Protein AF-A0A971GUL9-F1 (afdb_monomer)

Foldseek 3Di:
DPCPVVLVCQLVVQLVVLLVVLCVVCVCCQVPFDQADCLVVPLLVCCVPVDLPCSQADPDPPAFARLSSVQSVVLVVVPVVCSRNSQLVSLSVLLSLLLSLLSPAPAPQSPDVVSSSVSNVCSSCVCVDPNLRRGSLNSLVSLVSNLVSLVPGDPPDDDPVNVVVSLVSLVNNLRRDPVVVSCVPVVVDDPPDPPPVPVDDDDDDPDPVVVVVVVVVSVVPDDD

pLDDT: mean 79.34, std 22.06, range [30.23, 97.62]

Mean predicted aligned error: 10.57 Å

Nearest PDB structures (foldseek):
  6qvm-assembly1_A  TM=5.467E-01  e=9.562E+00  Carboxydothermus ferrireducens DSM 11255

Structure (mmCIF, N/CA/C/O backbone):
data_AF-A0A971GUL9-F1
#
_entry.id   AF-A0A971GUL9-F1
#
loop_
_atom_site.group_PDB
_atom_site.id
_atom_site.type_symbol
_atom_site.label_atom_id
_atom_site.label_alt_id
_atom_site.label_comp_id
_atom_site.label_asym_id
_atom_site.label_entity_id
_atom_site.label_seq_id
_atom_site.pdbx_PDB_ins_code
_atom_site.Cartn_x
_atom_site.Cartn_y
_atom_site.Cartn_z
_atom_site.occupancy
_atom_site.B_iso_or_equiv
_atom_site.auth_seq_id
_atom_site.auth_comp_id
_atom_site.auth_asym_id
_atom_site.auth_atom_id
_atom_site.pdbx_PDB_model_num
ATOM 1 N N . MET A 1 1 ? -16.146 -19.373 29.626 1.00 48.00 1 MET A N 1
ATOM 2 C CA . MET A 1 1 ? -15.440 -19.688 28.361 1.00 48.00 1 MET A CA 1
ATOM 3 C C . MET A 1 1 ? -14.547 -18.515 27.981 1.00 48.00 1 MET A C 1
ATOM 5 O O . MET A 1 1 ? -15.023 -17.388 27.943 1.00 48.00 1 MET A O 1
ATOM 9 N N . SER A 1 2 ? -13.245 -18.743 27.793 1.00 48.56 2 SER A N 1
ATOM 10 C CA . SER A 1 2 ? -12.275 -17.683 27.485 1.00 48.56 2 SER A CA 1
ATOM 11 C C . SER A 1 2 ? -12.572 -17.090 26.104 1.00 48.56 2 SER A C 1
ATOM 13 O O . SER A 1 2 ? -12.286 -17.709 25.088 1.00 48.56 2 SER A O 1
ATOM 15 N N . VAL A 1 3 ? -13.169 -15.895 26.060 1.00 59.53 3 VAL A N 1
ATOM 16 C CA . VAL A 1 3 ? -13.490 -15.149 24.819 1.00 59.53 3 VAL A CA 1
ATOM 17 C C . VAL A 1 3 ? -12.255 -14.408 24.263 1.00 59.53 3 VAL A C 1
ATOM 19 O O . VAL A 1 3 ? -12.286 -13.798 23.194 1.00 59.53 3 VAL A O 1
ATOM 22 N N . LYS A 1 4 ? -11.133 -14.457 24.997 1.00 62.31 4 LYS A N 1
ATOM 23 C CA . LYS A 1 4 ? -9.867 -13.786 24.671 1.00 62.31 4 LYS A CA 1
ATOM 24 C C . LYS A 1 4 ? -9.227 -14.232 23.340 1.00 62.31 4 LYS A C 1
ATOM 26 O O . LYS A 1 4 ? -8.798 -13.337 22.614 1.00 62.31 4 LYS A O 1
ATOM 31 N N . PRO A 1 5 ? -9.147 -15.530 22.974 1.00 66.12 5 PRO A N 1
ATOM 32 C CA . PRO A 1 5 ? -8.565 -15.935 21.694 1.00 66.12 5 PRO A CA 1
ATOM 33 C C . PRO A 1 5 ? -9.430 -15.494 20.508 1.00 66.12 5 PRO A C 1
ATOM 35 O O . PRO A 1 5 ? -8.898 -14.946 19.548 1.00 66.12 5 PRO A O 1
ATOM 38 N N . LEU A 1 6 ? -10.761 -15.608 20.605 1.00 70.62 6 LEU A N 1
ATOM 39 C CA . LEU A 1 6 ? -11.675 -15.224 19.523 1.00 70.62 6 LEU A CA 1
ATOM 40 C C . LEU A 1 6 ? -11.569 -13.729 19.177 1.00 70.62 6 LEU A C 1
ATOM 42 O O . LEU A 1 6 ? -11.502 -13.360 18.006 1.00 70.62 6 LEU A O 1
ATOM 46 N N . ARG A 1 7 ? -11.447 -12.859 20.190 1.00 76.69 7 ARG A N 1
ATOM 47 C CA . ARG A 1 7 ? -11.231 -11.416 19.977 1.00 76.69 7 ARG A CA 1
ATOM 48 C C . ARG A 1 7 ? -9.884 -11.080 19.329 1.00 76.69 7 ARG A C 1
ATOM 50 O O . ARG A 1 7 ? -9.792 -10.052 18.668 1.00 76.69 7 ARG A O 1
ATOM 57 N N . ARG A 1 8 ? -8.852 -11.915 19.503 1.00 81.31 8 ARG A N 1
ATOM 58 C CA . ARG A 1 8 ? -7.540 -11.724 18.854 1.00 81.31 8 ARG A CA 1
ATOM 59 C C . ARG A 1 8 ? -7.538 -12.156 17.388 1.00 81.31 8 ARG A C 1
ATOM 61 O O . ARG A 1 8 ? -6.758 -11.614 16.614 1.00 81.31 8 ARG A O 1
ATOM 68 N N . LEU A 1 9 ? -8.400 -13.100 17.013 1.00 87.44 9 LEU A N 1
ATOM 69 C CA . LEU A 1 9 ? -8.513 -13.605 15.640 1.00 87.44 9 LEU A CA 1
ATOM 70 C C . LEU A 1 9 ? -9.431 -12.747 14.761 1.00 87.44 9 LEU A C 1
ATOM 72 O O . LEU A 1 9 ? -9.270 -12.733 13.545 1.00 87.44 9 LEU A O 1
ATOM 76 N N . LEU A 1 10 ? -10.358 -11.997 15.360 1.00 88.31 10 LEU A N 1
ATOM 77 C CA . LEU A 1 10 ? -11.332 -11.190 14.623 1.00 88.31 10 LEU A CA 1
ATOM 78 C C . LEU A 1 10 ? -10.708 -10.159 13.652 1.00 88.31 10 LEU A C 1
ATOM 80 O O . LEU A 1 10 ? -11.182 -10.084 12.520 1.00 88.31 10 LEU A O 1
ATOM 84 N N . PRO A 1 11 ? -9.651 -9.397 14.010 1.00 90.69 11 PRO A N 1
ATOM 85 C CA . PRO A 1 11 ? -8.994 -8.490 13.065 1.00 90.69 11 PRO A CA 1
ATOM 86 C C . PRO A 1 11 ? -8.404 -9.213 11.851 1.00 90.69 11 PRO A C 1
ATOM 88 O O . PRO A 1 11 ? -8.545 -8.744 10.727 1.00 90.69 11 PRO A O 1
ATOM 91 N N . TRP A 1 12 ? -7.791 -10.380 12.070 1.00 93.19 12 TRP A N 1
ATOM 92 C CA . TRP A 1 12 ? -7.235 -11.203 10.998 1.00 93.19 12 TRP A CA 1
ATOM 93 C C . TRP A 1 12 ? -8.328 -11.743 10.083 1.00 93.19 12 TRP A C 1
ATOM 95 O O . TRP A 1 12 ? -8.200 -11.649 8.868 1.00 93.19 12 TRP A O 1
ATOM 105 N N . ALA A 1 13 ? -9.426 -12.242 10.656 1.00 92.50 13 ALA A N 1
ATOM 106 C CA . ALA A 1 13 ? -10.581 -12.688 9.885 1.00 92.50 13 ALA A CA 1
ATOM 107 C C . ALA A 1 13 ? -11.167 -11.552 9.031 1.00 92.50 13 ALA A C 1
ATOM 109 O O . ALA A 1 13 ? -11.502 -11.774 7.872 1.00 92.50 13 ALA A O 1
ATOM 110 N N . LEU A 1 14 ? -11.234 -10.329 9.572 1.00 91.94 14 LEU A N 1
ATOM 111 C CA . LEU A 1 14 ? -11.680 -9.154 8.824 1.00 91.94 14 LEU A CA 1
ATOM 112 C C . LEU A 1 14 ? -10.730 -8.830 7.665 1.00 91.94 14 LEU A C 1
ATOM 114 O O . LEU A 1 14 ? -11.192 -8.642 6.548 1.00 91.94 14 LEU A O 1
ATOM 118 N N . ILE A 1 15 ? -9.414 -8.816 7.892 1.00 94.31 15 ILE A N 1
ATOM 119 C CA . ILE A 1 15 ? -8.434 -8.566 6.822 1.00 94.31 15 ILE A CA 1
ATOM 120 C C . ILE A 1 15 ? -8.517 -9.642 5.736 1.00 94.31 15 ILE A C 1
ATOM 122 O O . ILE A 1 15 ? -8.531 -9.300 4.559 1.00 94.31 15 ILE A O 1
ATOM 126 N N . LEU A 1 16 ? -8.618 -10.922 6.111 1.00 94.94 16 LEU A N 1
ATOM 127 C CA . LEU A 1 16 ? -8.746 -12.030 5.159 1.00 94.94 16 LEU A CA 1
ATOM 128 C C . LEU A 1 16 ? -10.044 -11.947 4.352 1.00 94.94 16 LEU A C 1
ATOM 130 O O . LEU A 1 16 ? -10.017 -12.140 3.139 1.00 94.94 16 LEU A O 1
ATOM 134 N N . LEU A 1 17 ? -11.162 -11.613 5.002 1.00 94.38 17 LEU A N 1
ATOM 135 C CA . LEU A 1 17 ? -12.436 -11.388 4.322 1.00 94.38 17 LEU A CA 1
ATOM 136 C C . LEU A 1 17 ? -12.308 -10.266 3.290 1.00 94.38 17 LEU A C 1
ATOM 138 O O . LEU A 1 17 ? -12.735 -10.426 2.153 1.00 94.38 17 LEU A O 1
ATOM 142 N N . ILE A 1 18 ? -11.697 -9.143 3.663 1.00 93.94 18 ILE A N 1
ATOM 143 C CA . ILE A 1 18 ? -11.542 -8.007 2.753 1.00 93.94 18 ILE A CA 1
ATOM 144 C C . ILE A 1 18 ? -10.542 -8.308 1.641 1.00 93.94 18 ILE A C 1
ATOM 146 O O . ILE A 1 18 ? -10.786 -7.932 0.502 1.00 93.94 18 ILE A O 1
ATOM 150 N N . ALA A 1 19 ? -9.461 -9.031 1.929 1.00 94.69 19 ALA A N 1
ATOM 151 C CA . ALA A 1 19 ? -8.532 -9.505 0.911 1.00 94.69 19 ALA A CA 1
ATOM 152 C C . ALA A 1 19 ? -9.243 -10.407 -0.110 1.00 94.69 19 ALA A C 1
ATOM 154 O O . ALA A 1 19 ? -9.061 -10.229 -1.314 1.00 94.69 19 ALA A O 1
ATOM 155 N N . ALA A 1 20 ? -10.113 -11.310 0.356 1.00 95.31 20 ALA A N 1
ATOM 156 C CA . ALA A 1 20 ? -10.952 -12.120 -0.517 1.00 95.31 20 ALA A CA 1
ATOM 157 C C . ALA A 1 20 ? -11.923 -11.247 -1.327 1.00 95.31 20 ALA A C 1
ATOM 159 O O . ALA A 1 20 ? -11.985 -11.388 -2.541 1.00 95.31 20 ALA A O 1
ATOM 160 N N . LEU A 1 21 ? -12.627 -10.291 -0.715 1.00 93.75 21 LEU A N 1
ATOM 161 C CA . LEU A 1 21 ? -13.525 -9.390 -1.452 1.00 93.75 21 LEU A CA 1
ATOM 162 C C . LEU A 1 21 ? -12.784 -8.550 -2.504 1.00 93.75 21 LEU A C 1
ATOM 164 O O . LEU A 1 21 ? -13.291 -8.370 -3.608 1.00 93.75 21 LEU A O 1
ATOM 168 N N . SER A 1 22 ? -11.572 -8.085 -2.202 1.00 92.12 22 SER A N 1
ATOM 169 C CA . SER A 1 22 ? -10.713 -7.381 -3.159 1.00 92.12 22 SER A CA 1
ATOM 170 C C . SER A 1 22 ? -10.293 -8.270 -4.330 1.00 92.12 22 SER A C 1
ATOM 172 O O . SER A 1 22 ? -10.276 -7.801 -5.467 1.00 92.12 22 SER A O 1
ATOM 174 N N . TYR A 1 23 ? -10.002 -9.549 -4.069 1.00 93.62 23 TYR A N 1
ATOM 175 C CA . TYR A 1 23 ? -9.754 -10.540 -5.115 1.00 93.62 23 TYR A CA 1
ATOM 176 C C . TYR A 1 23 ? -10.997 -10.762 -5.984 1.00 93.62 23 TYR A C 1
ATOM 178 O O . TYR A 1 23 ? -10.925 -10.665 -7.204 1.00 93.62 23 TYR A O 1
ATOM 186 N N . TRP A 1 24 ? -12.158 -10.975 -5.362 1.00 93.00 24 TRP A N 1
ATOM 187 C CA . TRP A 1 24 ? -13.430 -11.188 -6.059 1.00 93.00 24 TRP A CA 1
ATOM 188 C C . TRP A 1 24 ? -13.874 -9.976 -6.885 1.00 93.00 24 TRP A C 1
ATOM 190 O O . TRP A 1 24 ? -14.540 -10.139 -7.904 1.00 93.00 24 TRP A O 1
ATOM 200 N N . ARG A 1 25 ? -13.495 -8.761 -6.476 1.00 90.81 25 ARG A N 1
ATOM 201 C CA . ARG A 1 25 ? -13.801 -7.523 -7.202 1.00 90.81 25 ARG A CA 1
ATOM 202 C C . ARG A 1 25 ? -13.076 -7.418 -8.544 1.00 90.81 25 ARG A C 1
ATOM 204 O O . ARG A 1 25 ? -13.632 -6.836 -9.470 1.00 90.81 25 ARG A O 1
ATOM 211 N N . ALA A 1 26 ? -11.850 -7.927 -8.643 1.00 90.56 26 ALA A N 1
ATOM 212 C CA . ALA A 1 26 ? -11.043 -7.842 -9.860 1.00 90.56 26 ALA A CA 1
ATOM 213 C C . ALA A 1 26 ? -10.107 -9.058 -9.997 1.00 90.56 26 ALA A C 1
ATOM 215 O O . ALA A 1 26 ? -8.883 -8.906 -9.938 1.00 90.56 26 ALA A O 1
ATOM 216 N N . PRO A 1 27 ? -10.655 -10.275 -10.175 1.00 92.94 27 PRO A N 1
ATOM 217 C CA . PRO A 1 27 ? -9.858 -11.502 -10.195 1.00 92.94 27 PRO A CA 1
ATOM 218 C C . PRO A 1 27 ? -8.891 -11.535 -11.383 1.00 92.94 27 PRO A C 1
ATOM 220 O O . PRO A 1 27 ? -7.803 -12.097 -11.286 1.00 92.94 27 PRO A O 1
ATOM 223 N N . ASN A 1 28 ? -9.258 -10.880 -12.486 1.00 93.25 28 ASN A N 1
ATOM 224 C CA . ASN A 1 28 ? -8.427 -10.744 -13.675 1.00 93.25 28 ASN A CA 1
ATOM 225 C C . ASN A 1 28 ? -7.081 -10.072 -13.380 1.00 93.25 28 ASN A C 1
ATOM 227 O O . ASN A 1 28 ? -6.095 -10.453 -13.985 1.00 93.25 28 ASN A O 1
ATOM 231 N N . LEU A 1 29 ? -6.995 -9.143 -12.422 1.00 92.50 29 LEU A N 1
ATOM 232 C CA . LEU A 1 29 ? -5.720 -8.494 -12.082 1.00 92.50 29 LEU A CA 1
ATOM 233 C C . LEU A 1 29 ? -4.753 -9.414 -11.330 1.00 92.50 29 LEU A C 1
ATOM 235 O O . LEU A 1 29 ? -3.570 -9.109 -11.253 1.00 92.50 29 LEU A O 1
ATOM 239 N N . PHE A 1 30 ? -5.235 -10.533 -10.788 1.00 92.88 30 PHE A N 1
ATOM 240 C CA . PHE A 1 30 ? -4.391 -11.536 -10.139 1.00 92.88 30 PHE A CA 1
ATOM 241 C C . PHE A 1 30 ? -3.986 -12.664 -11.091 1.00 92.88 30 PHE A C 1
ATOM 243 O O . PHE A 1 30 ? -2.928 -13.252 -10.898 1.00 92.88 30 PHE A O 1
ATOM 250 N N . HIS A 1 31 ? -4.805 -12.973 -12.100 1.00 93.25 31 HIS A N 1
ATOM 251 C CA . HIS A 1 31 ? -4.486 -13.992 -13.110 1.00 93.25 31 HIS A CA 1
ATOM 252 C C . HIS A 1 31 ? -3.693 -13.411 -14.283 1.00 93.25 31 HIS A C 1
ATOM 254 O O . HIS A 1 31 ? -2.669 -13.970 -14.662 1.00 93.25 31 HIS A O 1
ATOM 260 N N . ASP A 1 32 ? -4.116 -12.245 -14.769 1.00 93.69 32 ASP A N 1
ATOM 261 C CA . ASP A 1 32 ? -3.520 -11.492 -15.872 1.00 93.69 32 ASP A CA 1
ATOM 262 C C . ASP A 1 32 ? -3.143 -10.078 -15.381 1.00 93.69 32 ASP A C 1
ATOM 264 O O . ASP A 1 32 ? -3.795 -9.082 -15.726 1.00 93.69 32 ASP A O 1
ATOM 268 N N . PRO A 1 33 ? -2.123 -9.962 -14.507 1.00 93.69 33 PRO A N 1
ATOM 269 C CA . PRO A 1 33 ? -1.724 -8.680 -13.948 1.00 93.69 33 PRO A CA 1
ATOM 270 C C . PRO A 1 33 ? -1.217 -7.743 -15.043 1.00 93.69 33 PRO A C 1
ATOM 272 O O . PRO A 1 33 ? -0.602 -8.162 -16.026 1.00 93.69 33 PRO A O 1
ATOM 275 N N . ARG A 1 34 ? -1.413 -6.442 -14.836 1.00 93.00 34 ARG A N 1
ATOM 276 C CA . ARG A 1 34 ? -1.002 -5.400 -15.784 1.00 93.00 34 ARG A CA 1
ATOM 277 C C . ARG A 1 34 ? -0.017 -4.434 -15.142 1.00 93.00 34 ARG A C 1
ATOM 279 O O . ARG A 1 34 ? -0.123 -4.132 -13.960 1.00 93.00 34 ARG A O 1
ATOM 286 N N . ILE A 1 35 ? 0.874 -3.890 -15.959 1.00 94.12 35 ILE A N 1
ATOM 287 C CA . ILE A 1 35 ? 1.635 -2.687 -15.619 1.00 94.12 35 ILE A CA 1
ATOM 288 C C . ILE A 1 35 ? 0.752 -1.475 -15.936 1.00 94.12 35 ILE A C 1
ATOM 290 O O . ILE A 1 35 ? 0.182 -1.401 -17.028 1.00 94.12 35 ILE A O 1
ATOM 294 N N . TRP A 1 36 ? 0.617 -0.535 -15.000 1.00 93.56 36 TRP A N 1
ATOM 295 C CA . TRP A 1 36 ? -0.275 0.618 -15.166 1.00 93.56 36 TRP A CA 1
ATOM 296 C C . TRP A 1 36 ? 0.475 1.928 -15.435 1.00 93.56 36 TRP A C 1
ATOM 298 O O . TRP A 1 36 ? 1.222 2.400 -14.583 1.00 93.56 36 TRP A O 1
ATOM 308 N N . ALA A 1 37 ? 0.209 2.545 -16.591 1.00 92.62 37 ALA A N 1
ATOM 309 C CA . ALA A 1 37 ? 0.649 3.898 -16.941 1.00 92.62 37 ALA A CA 1
ATOM 310 C C . ALA A 1 37 ? 2.149 4.154 -16.659 1.00 92.62 37 ALA A C 1
ATOM 312 O O . ALA A 1 37 ? 3.019 3.470 -17.215 1.00 92.62 37 ALA A O 1
ATOM 313 N N . GLU A 1 38 ? 2.468 5.124 -15.802 1.00 94.06 38 GLU A N 1
ATOM 314 C CA . GLU A 1 38 ? 3.836 5.516 -15.462 1.00 94.06 38 GLU A CA 1
ATOM 315 C C . GLU A 1 38 ? 4.637 4.378 -14.823 1.00 94.06 38 GLU A C 1
ATOM 317 O O . GLU A 1 38 ? 5.862 4.361 -14.949 1.00 94.06 38 GLU A O 1
ATOM 322 N N . GLU A 1 39 ? 3.981 3.400 -14.189 1.00 94.12 39 GLU A N 1
ATOM 323 C CA . GLU A 1 39 ? 4.641 2.250 -13.556 1.00 94.12 39 GLU A CA 1
ATOM 324 C C . GLU A 1 39 ? 5.574 1.535 -14.543 1.00 94.12 39 GLU A C 1
ATOM 326 O O . GLU A 1 39 ? 6.681 1.143 -14.181 1.00 94.12 39 GLU A O 1
ATOM 331 N N . GLY A 1 40 ? 5.163 1.437 -15.810 1.00 93.62 40 GLY A N 1
ATOM 332 C CA . GLY A 1 40 ? 5.966 0.850 -16.880 1.00 93.62 40 GLY A CA 1
ATOM 333 C C . GLY A 1 40 ? 6.878 1.854 -17.561 1.00 93.62 40 GLY A C 1
ATOM 334 O O . GLY A 1 40 ? 8.092 1.661 -17.629 1.00 93.62 40 GLY A O 1
ATOM 335 N N . ALA A 1 41 ? 6.277 2.925 -18.082 1.00 93.81 41 ALA A N 1
ATOM 336 C CA . ALA A 1 41 ? 6.973 3.873 -18.946 1.00 93.81 41 ALA A CA 1
ATOM 337 C C . ALA A 1 41 ? 8.046 4.685 -18.205 1.00 93.81 41 ALA A C 1
ATOM 339 O O . ALA A 1 41 ? 9.038 5.079 -18.819 1.00 93.81 41 ALA A O 1
ATOM 340 N N . VAL A 1 42 ? 7.873 4.911 -16.900 1.00 95.12 42 VAL A N 1
ATOM 341 C CA . VAL A 1 42 ? 8.742 5.768 -16.085 1.00 95.12 42 VAL A CA 1
ATOM 342 C C . VAL A 1 42 ? 9.501 4.953 -15.046 1.00 95.12 42 VAL A C 1
ATOM 344 O O . VAL A 1 42 ? 10.728 4.965 -15.044 1.00 95.12 42 VAL A O 1
ATOM 347 N N . TYR A 1 43 ? 8.805 4.234 -14.168 1.00 95.88 43 TYR A N 1
ATOM 348 C CA . TYR A 1 43 ? 9.446 3.601 -13.011 1.00 95.88 43 TYR A CA 1
ATOM 349 C C . TYR A 1 43 ? 10.213 2.333 -13.397 1.00 95.88 43 TYR A C 1
ATOM 351 O O . TYR A 1 43 ? 11.409 2.224 -13.126 1.00 95.88 43 TYR A O 1
ATOM 359 N N . LEU A 1 44 ? 9.564 1.398 -14.100 1.00 95.69 44 LEU A N 1
ATOM 360 C CA . LEU A 1 44 ? 10.203 0.153 -14.529 1.00 95.69 44 LEU A CA 1
ATOM 361 C C . LEU A 1 44 ? 11.299 0.399 -15.569 1.00 95.69 44 LEU A C 1
ATOM 363 O O . LEU A 1 44 ? 12.358 -0.223 -15.496 1.00 95.69 44 LEU A O 1
ATOM 367 N N . SER A 1 45 ? 11.082 1.329 -16.501 1.00 95.31 45 SER A N 1
ATOM 368 C CA . SER A 1 45 ? 12.121 1.739 -17.450 1.00 95.31 45 SER A CA 1
ATOM 369 C C . SER A 1 45 ? 13.336 2.322 -16.719 1.00 95.31 45 SER A C 1
ATOM 371 O O . SER A 1 45 ? 14.472 1.928 -16.987 1.00 95.31 45 SER A O 1
ATOM 373 N N . THR A 1 46 ? 13.115 3.186 -15.726 1.00 95.31 46 THR A N 1
ATOM 374 C CA . THR A 1 46 ? 14.199 3.769 -14.931 1.00 95.31 46 THR 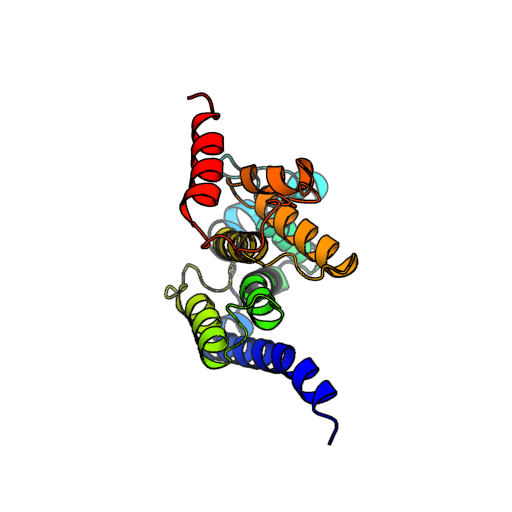A CA 1
ATOM 375 C C . THR A 1 46 ? 14.934 2.706 -14.118 1.00 95.31 46 THR A C 1
ATOM 377 O O . THR A 1 46 ? 16.166 2.697 -14.124 1.00 95.31 46 THR A O 1
ATOM 380 N N . ALA A 1 47 ? 14.211 1.766 -13.502 1.00 95.12 47 ALA A N 1
ATOM 381 C CA . ALA A 1 47 ? 14.787 0.602 -12.827 1.00 95.12 47 ALA A CA 1
ATOM 382 C C . ALA A 1 47 ? 15.688 -0.222 -13.754 1.00 95.12 47 ALA A C 1
ATOM 384 O O . ALA A 1 47 ? 16.789 -0.606 -13.355 1.00 95.12 47 ALA A O 1
ATOM 385 N N . TYR A 1 48 ? 15.253 -0.441 -14.995 1.00 95.56 48 TYR A N 1
ATOM 386 C CA . TYR A 1 48 ? 1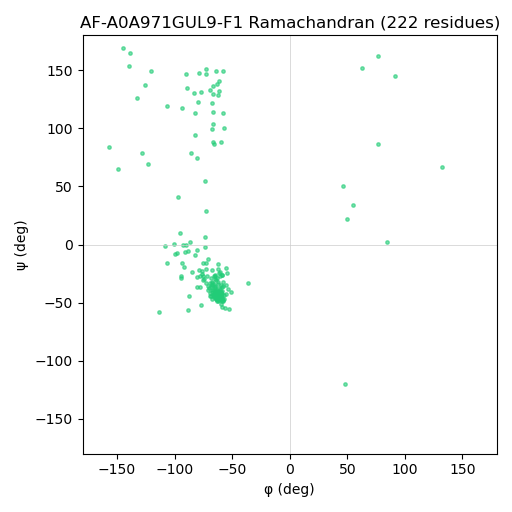5.990 -1.226 -15.979 1.00 95.56 48 TYR A CA 1
ATOM 387 C C . TYR A 1 48 ? 17.274 -0.533 -16.463 1.00 95.56 48 TYR A C 1
ATOM 389 O O . TYR A 1 48 ? 18.321 -1.171 -16.549 1.00 95.56 48 TYR A O 1
ATOM 397 N N . TYR A 1 49 ? 17.219 0.771 -16.757 1.00 96.38 49 TYR A N 1
ATOM 398 C CA . TYR A 1 49 ? 18.335 1.483 -17.400 1.00 96.38 49 TYR A CA 1
ATOM 399 C C . TYR A 1 49 ? 19.295 2.190 -16.438 1.00 96.38 49 TYR A C 1
ATOM 401 O O . TYR A 1 49 ? 20.455 2.405 -16.784 1.00 96.38 49 TYR A O 1
ATOM 409 N N . SER A 1 50 ? 18.840 2.593 -15.250 1.00 93.06 50 SER A N 1
ATOM 410 C CA . S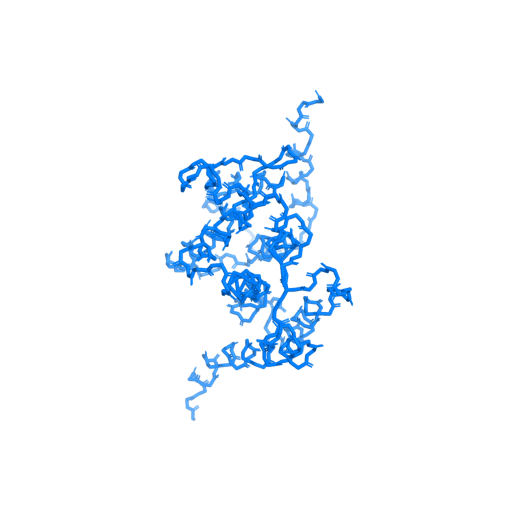ER A 1 50 ? 19.619 3.482 -14.369 1.00 93.06 50 SER A CA 1
ATOM 411 C C . SER A 1 50 ? 20.398 2.761 -13.267 1.00 93.06 50 SER A C 1
ATOM 413 O O . SER A 1 50 ? 21.191 3.393 -12.566 1.00 93.06 50 SER A O 1
ATOM 415 N N . GLY A 1 51 ? 20.191 1.452 -13.108 1.00 89.44 51 GLY A N 1
ATOM 416 C CA . GLY A 1 51 ? 20.761 0.660 -12.021 1.00 89.44 51 GLY A CA 1
ATOM 417 C C . GLY A 1 51 ? 20.040 0.861 -10.683 1.00 89.44 51 GLY A C 1
ATOM 418 O O . GLY A 1 51 ? 19.320 1.838 -10.472 1.00 89.44 51 GLY A O 1
ATOM 419 N N . PHE A 1 52 ? 20.262 -0.078 -9.757 1.00 93.88 52 PHE A N 1
ATOM 420 C CA . PHE A 1 52 ? 19.498 -0.208 -8.509 1.00 93.88 52 PHE A CA 1
ATOM 421 C C . PHE A 1 52 ? 19.433 1.084 -7.680 1.00 93.88 52 PHE A C 1
ATOM 423 O O . PHE A 1 52 ? 18.350 1.574 -7.373 1.00 93.88 52 PHE A O 1
ATOM 430 N N . TRP A 1 53 ? 20.589 1.664 -7.337 1.00 95.25 53 TRP A N 1
ATOM 431 C CA . TRP A 1 53 ? 20.649 2.810 -6.423 1.00 95.25 53 TRP A CA 1
ATOM 432 C C . TRP A 1 53 ? 19.990 4.058 -6.993 1.00 95.25 53 TRP A C 1
ATOM 434 O O . TRP A 1 53 ? 19.259 4.744 -6.284 1.00 95.25 53 TRP A O 1
ATOM 444 N N . ARG A 1 54 ? 20.220 4.340 -8.278 1.00 93.81 54 ARG A N 1
ATOM 445 C CA . ARG A 1 54 ? 19.638 5.510 -8.934 1.00 93.81 54 ARG A CA 1
ATOM 446 C C . ARG A 1 54 ? 18.131 5.358 -9.078 1.00 93.81 54 ARG A C 1
ATOM 448 O O . ARG A 1 54 ? 17.413 6.298 -8.766 1.00 93.81 54 ARG A O 1
ATOM 455 N N . ALA A 1 55 ? 17.663 4.184 -9.488 1.00 94.56 55 ALA A N 1
ATOM 456 C CA . ALA A 1 55 ? 16.237 3.902 -9.599 1.00 94.56 55 ALA A CA 1
ATOM 457 C C . ALA A 1 55 ? 15.509 3.911 -8.249 1.00 94.56 55 ALA A C 1
ATOM 459 O O . ALA A 1 55 ? 14.327 4.230 -8.197 1.00 94.56 55 ALA A O 1
ATOM 460 N N . LEU A 1 56 ? 16.209 3.618 -7.149 1.00 95.56 56 LEU A N 1
ATOM 461 C CA . LEU A 1 56 ? 15.624 3.724 -5.820 1.00 95.56 56 LEU A CA 1
ATOM 462 C C . LEU A 1 56 ? 15.340 5.182 -5.451 1.00 95.56 56 LEU A C 1
ATOM 464 O O . LEU A 1 56 ? 14.248 5.467 -4.980 1.00 95.56 56 LEU A O 1
ATOM 468 N N . VAL A 1 57 ? 16.298 6.092 -5.661 1.00 94.38 57 VAL A N 1
ATOM 469 C CA . VAL A 1 57 ? 16.261 7.459 -5.097 1.00 94.38 57 VAL A CA 1
ATOM 470 C C . VAL A 1 57 ? 15.782 8.543 -6.063 1.00 94.38 57 VAL A C 1
ATOM 472 O O . VAL A 1 57 ? 15.603 9.691 -5.658 1.00 94.38 57 VAL A O 1
ATOM 475 N N . VAL A 1 58 ? 15.596 8.216 -7.339 1.00 92.44 58 VAL A N 1
ATOM 476 C CA . VAL A 1 58 ? 15.198 9.199 -8.349 1.00 92.44 58 VAL A CA 1
ATOM 477 C C . VAL A 1 58 ? 13.773 9.721 -8.079 1.00 92.44 58 VAL A C 1
ATOM 479 O O . VAL A 1 58 ? 12.849 8.931 -7.858 1.00 92.44 58 VAL A O 1
ATOM 482 N N . PRO A 1 59 ? 13.568 11.051 -8.061 1.00 90.69 59 PRO A N 1
ATOM 483 C CA . PRO A 1 59 ? 12.236 11.632 -8.036 1.00 90.69 59 PRO A CA 1
ATOM 484 C C . PRO A 1 59 ? 11.621 11.612 -9.437 1.00 90.69 59 PRO A C 1
ATOM 486 O O . PRO A 1 59 ? 12.308 11.787 -10.446 1.00 90.69 59 PRO A O 1
ATOM 489 N N . HIS A 1 60 ? 10.303 11.467 -9.491 1.00 85.69 60 HIS A N 1
ATOM 490 C CA . HIS A 1 60 ? 9.535 11.479 -10.728 1.00 85.69 60 HIS A CA 1
ATOM 491 C C . HIS A 1 60 ? 8.429 12.530 -10.614 1.00 85.69 60 HIS A C 1
ATOM 493 O O . HIS A 1 60 ? 7.796 12.662 -9.573 1.00 85.69 60 HIS A O 1
ATOM 499 N N . GLN A 1 61 ? 8.218 13.314 -11.674 1.00 82.31 61 GLN A N 1
ATOM 500 C CA . GLN A 1 61 ? 7.170 14.348 -11.727 1.00 82.31 61 GLN A CA 1
ATOM 501 C C . GLN A 1 61 ? 7.214 15.379 -10.576 1.00 82.31 61 GLN A C 1
ATOM 503 O O . GLN A 1 61 ? 6.187 15.868 -10.117 1.00 82.31 61 GLN A O 1
ATOM 508 N N . GLY A 1 62 ? 8.417 15.728 -10.104 1.00 83.81 62 GLY A N 1
ATOM 509 C CA . GLY A 1 62 ? 8.617 16.780 -9.098 1.00 83.81 62 GLY A CA 1
ATOM 510 C C . GLY A 1 62 ? 8.457 16.336 -7.641 1.00 83.81 62 GLY A C 1
ATOM 511 O O . GLY A 1 62 ? 8.620 17.161 -6.745 1.00 83.81 62 GLY A O 1
ATOM 512 N N . TYR A 1 63 ? 8.198 15.053 -7.377 1.00 85.94 63 TYR A N 1
ATOM 513 C CA . TYR A 1 63 ? 8.185 14.500 -6.023 1.00 85.94 63 TYR A CA 1
ATOM 514 C C . TYR A 1 63 ? 8.856 13.124 -5.969 1.00 85.94 63 TYR A C 1
ATOM 516 O O . TYR A 1 63 ? 9.131 12.485 -6.985 1.00 85.94 63 TYR A O 1
ATOM 524 N N . TYR A 1 64 ? 9.179 12.679 -4.758 1.00 90.75 64 TYR A N 1
ATOM 525 C CA . TYR A 1 64 ? 9.734 11.350 -4.542 1.00 90.75 64 TYR A CA 1
ATOM 526 C C . TYR A 1 64 ? 8.608 10.338 -4.315 1.00 90.75 64 TYR A C 1
ATOM 528 O O . TYR A 1 64 ? 7.670 10.609 -3.568 1.00 90.75 64 TYR A O 1
ATOM 536 N N . ALA A 1 65 ? 8.701 9.184 -4.978 1.00 92.62 65 ALA A N 1
ATOM 537 C CA . ALA A 1 65 ? 7.661 8.165 -4.983 1.00 92.62 65 ALA A CA 1
ATOM 538 C C . ALA A 1 65 ? 8.255 6.796 -4.612 1.00 92.62 65 ALA A C 1
ATOM 540 O O . ALA A 1 65 ? 8.522 5.953 -5.468 1.00 92.62 65 ALA A O 1
ATOM 541 N N . LEU A 1 66 ? 8.476 6.576 -3.312 1.00 94.69 66 LEU A N 1
ATOM 542 C CA . LEU A 1 66 ? 9.148 5.376 -2.806 1.00 94.69 66 LEU A CA 1
ATOM 543 C C . LEU A 1 66 ? 8.452 4.067 -3.203 1.00 94.69 66 LEU A C 1
ATOM 545 O O . LEU A 1 66 ? 9.130 3.139 -3.638 1.00 94.69 66 LEU A O 1
ATOM 549 N N . VAL A 1 67 ? 7.126 3.965 -3.040 1.00 96.25 67 VAL A N 1
ATOM 550 C CA . VAL A 1 67 ? 6.392 2.719 -3.342 1.00 96.25 67 VAL A CA 1
ATOM 551 C C . VAL A 1 67 ? 6.609 2.244 -4.785 1.00 96.25 67 VAL A C 1
ATOM 553 O O . VAL A 1 67 ? 7.047 1.103 -4.941 1.00 96.25 67 VAL A O 1
ATOM 556 N N . PRO A 1 68 ? 6.361 3.052 -5.834 1.00 95.81 68 PRO A N 1
ATOM 557 C CA . PRO A 1 68 ? 6.601 2.605 -7.205 1.00 95.81 68 PRO A CA 1
ATOM 558 C C . PRO A 1 68 ? 8.092 2.363 -7.516 1.00 95.81 68 PRO A C 1
ATOM 560 O O . PRO A 1 68 ? 8.399 1.393 -8.213 1.00 95.81 68 PRO A O 1
ATOM 563 N N . ASN A 1 69 ? 9.033 3.134 -6.946 1.00 96.38 69 ASN A N 1
ATOM 564 C CA . ASN A 1 69 ? 10.478 2.869 -7.090 1.00 96.38 69 ASN A CA 1
ATOM 565 C C . ASN A 1 69 ? 10.856 1.483 -6.538 1.00 96.38 69 ASN A C 1
ATOM 567 O O . ASN A 1 69 ? 11.476 0.667 -7.219 1.00 96.38 69 ASN A O 1
ATOM 571 N N . VAL A 1 70 ? 10.443 1.180 -5.305 1.00 97.12 70 VAL A N 1
ATOM 572 C CA . VAL A 1 70 ? 10.731 -0.113 -4.667 1.00 97.12 70 VAL A CA 1
ATOM 573 C C . VAL A 1 70 ? 10.011 -1.250 -5.389 1.00 97.12 70 VAL A C 1
ATOM 575 O O . VAL A 1 70 ? 10.618 -2.288 -5.647 1.00 97.12 70 VAL A O 1
ATOM 578 N N . ALA A 1 71 ? 8.741 -1.070 -5.755 1.00 97.50 71 ALA A N 1
ATOM 579 C CA . ALA A 1 71 ? 7.963 -2.104 -6.431 1.00 97.50 71 ALA A CA 1
ATOM 580 C C . ALA A 1 71 ? 8.574 -2.502 -7.780 1.00 97.50 71 ALA A C 1
ATOM 582 O O . ALA A 1 71 ? 8.659 -3.690 -8.091 1.00 97.50 71 ALA A O 1
ATOM 583 N N . THR A 1 72 ? 9.041 -1.528 -8.562 1.00 96.88 72 THR A N 1
ATOM 584 C CA . THR A 1 72 ? 9.652 -1.790 -9.873 1.00 96.88 72 THR A CA 1
ATOM 585 C C . THR A 1 72 ? 11.062 -2.373 -9.770 1.00 96.88 72 THR A C 1
ATOM 587 O O . THR A 1 72 ? 11.431 -3.216 -10.589 1.00 96.88 72 THR A O 1
ATOM 590 N N . LEU A 1 73 ? 11.821 -2.045 -8.720 1.00 97.31 73 LEU A N 1
ATOM 591 C CA . LEU A 1 73 ? 13.079 -2.732 -8.399 1.00 97.31 73 LEU A CA 1
ATOM 592 C C . LEU A 1 73 ? 12.859 -4.199 -8.005 1.00 97.31 73 LEU A C 1
ATOM 594 O O . LEU A 1 73 ? 13.581 -5.079 -8.476 1.00 97.31 73 LEU A O 1
ATOM 598 N N . LEU A 1 74 ? 11.844 -4.477 -7.178 1.00 97.19 74 LEU A N 1
ATOM 599 C CA . LEU A 1 74 ? 11.457 -5.848 -6.830 1.00 97.19 74 LEU A CA 1
ATOM 600 C C . LEU A 1 74 ? 10.992 -6.624 -8.068 1.00 97.19 74 LEU A C 1
ATOM 602 O O . LEU A 1 74 ? 11.373 -7.780 -8.251 1.00 97.19 74 LEU A O 1
ATOM 606 N N . ALA A 1 75 ? 10.210 -5.980 -8.937 1.00 96.50 75 ALA A N 1
ATOM 607 C CA . ALA A 1 75 ? 9.770 -6.540 -10.209 1.00 96.50 75 ALA A CA 1
ATOM 608 C C . ALA A 1 75 ? 10.954 -6.913 -11.111 1.00 96.50 75 ALA A C 1
ATOM 610 O O . ALA A 1 75 ? 10.982 -8.016 -11.657 1.00 96.50 75 ALA A O 1
ATOM 611 N N . LEU A 1 76 ? 11.959 -6.038 -11.221 1.00 95.62 76 LEU A N 1
ATOM 612 C CA . LEU A 1 76 ? 13.166 -6.316 -11.996 1.00 95.62 76 LEU A CA 1
ATOM 613 C C . LEU A 1 76 ? 13.958 -7.496 -11.413 1.00 95.62 76 LEU A C 1
ATOM 615 O O . LEU A 1 76 ? 14.380 -8.374 -12.164 1.00 95.62 76 LEU A O 1
ATOM 619 N N . GLY A 1 77 ? 14.096 -7.562 -10.085 1.00 95.12 77 GLY A N 1
ATOM 620 C CA . GLY A 1 77 ? 14.746 -8.683 -9.396 1.00 95.12 77 GLY A CA 1
ATOM 621 C C . GLY A 1 77 ? 14.018 -10.023 -9.567 1.00 95.12 77 GLY A C 1
ATOM 622 O O . GLY A 1 77 ? 14.657 -11.072 -9.603 1.00 95.12 77 GLY A O 1
ATOM 623 N N . ALA A 1 78 ? 12.691 -10.003 -9.724 1.00 94.88 78 ALA A N 1
ATOM 624 C CA . ALA A 1 78 ? 11.879 -11.188 -10.014 1.00 94.88 78 ALA A CA 1
ATOM 625 C C . ALA A 1 78 ? 11.847 -11.572 -11.509 1.00 94.88 78 ALA A C 1
ATOM 627 O O . ALA A 1 78 ? 11.341 -12.648 -11.850 1.00 94.88 78 ALA A O 1
ATOM 628 N N . GLY A 1 79 ? 12.381 -10.711 -12.381 1.00 94.38 79 GLY A N 1
ATOM 629 C CA . GLY A 1 79 ? 12.378 -10.841 -13.835 1.00 94.38 79 GLY A CA 1
ATOM 630 C C . GLY A 1 79 ? 11.176 -10.168 -14.508 1.00 94.38 79 GLY A C 1
ATOM 631 O O . GLY A 1 79 ? 10.049 -10.209 -14.013 1.00 94.38 79 GLY A O 1
ATOM 632 N N . ILE A 1 80 ? 11.409 -9.608 -15.702 1.00 92.75 80 ILE A N 1
ATOM 633 C CA . ILE A 1 80 ? 10.411 -8.862 -16.493 1.00 92.75 80 ILE A CA 1
ATOM 634 C C . ILE A 1 80 ? 9.075 -9.606 -16.688 1.00 92.75 80 ILE A C 1
ATOM 636 O O . ILE A 1 80 ? 8.038 -8.965 -16.512 1.00 92.75 80 ILE A O 1
ATOM 640 N N . PRO A 1 81 ? 9.028 -10.930 -16.955 1.00 94.19 81 PRO A N 1
ATOM 641 C CA . PRO A 1 81 ? 7.752 -11.637 -17.116 1.00 94.19 81 PRO A CA 1
ATOM 642 C C . PRO A 1 81 ? 6.849 -11.596 -15.875 1.00 94.19 81 PRO A C 1
ATOM 644 O O . PRO A 1 81 ? 5.639 -11.758 -15.989 1.00 94.19 81 PRO A O 1
ATOM 647 N N . ARG A 1 82 ? 7.423 -11.387 -14.683 1.00 95.25 82 ARG A N 1
ATOM 648 C CA . ARG A 1 82 ? 6.686 -11.305 -13.413 1.00 95.25 82 ARG A CA 1
ATOM 649 C C . ARG A 1 82 ? 6.464 -9.868 -12.951 1.00 95.25 82 ARG A C 1
ATOM 651 O O . ARG A 1 82 ? 5.861 -9.673 -11.898 1.00 95.25 82 ARG A O 1
ATOM 658 N N . ALA A 1 83 ? 6.921 -8.872 -13.710 1.00 95.94 83 ALA A N 1
ATOM 659 C CA . ALA A 1 83 ? 6.929 -7.487 -13.261 1.00 95.94 83 ALA A CA 1
ATOM 660 C C . ALA A 1 83 ? 5.530 -6.990 -12.876 1.00 95.94 83 ALA A C 1
ATOM 662 O O . ALA A 1 83 ? 5.347 -6.491 -11.769 1.00 95.94 83 ALA A O 1
ATOM 663 N N . ALA A 1 84 ? 4.543 -7.233 -13.743 1.00 96.38 84 ALA A N 1
ATOM 664 C CA . ALA A 1 84 ? 3.153 -6.858 -13.502 1.00 96.38 84 ALA A CA 1
ATOM 665 C C . ALA A 1 84 ? 2.575 -7.517 -12.239 1.00 96.38 84 ALA A C 1
ATOM 667 O O . ALA A 1 84 ? 1.870 -6.877 -11.462 1.00 96.38 84 ALA A O 1
ATOM 668 N N . MET A 1 85 ? 2.890 -8.796 -12.006 1.00 96.75 85 MET A N 1
ATOM 669 C CA . MET A 1 85 ? 2.439 -9.514 -10.812 1.00 96.75 85 MET A CA 1
ATOM 670 C C . MET A 1 85 ? 3.021 -8.878 -9.547 1.00 96.75 85 MET A C 1
ATOM 672 O O . MET A 1 85 ? 2.296 -8.626 -8.588 1.00 96.75 85 MET A O 1
ATOM 676 N N . ILE A 1 86 ? 4.326 -8.593 -9.540 1.00 97.50 86 ILE A N 1
ATOM 677 C CA . ILE A 1 86 ? 4.998 -8.020 -8.370 1.00 97.50 86 ILE A CA 1
ATOM 678 C C . ILE A 1 86 ? 4.453 -6.629 -8.047 1.00 97.50 86 ILE A C 1
ATOM 680 O O . ILE A 1 86 ? 4.128 -6.370 -6.888 1.00 97.50 86 ILE A O 1
ATOM 684 N N . THR A 1 87 ? 4.301 -5.750 -9.039 1.00 96.94 87 THR A N 1
ATOM 685 C CA . THR A 1 87 ? 3.768 -4.401 -8.797 1.00 96.94 87 THR A CA 1
ATOM 686 C C . THR A 1 87 ? 2.316 -4.444 -8.315 1.00 96.94 87 THR A C 1
ATOM 688 O O . THR A 1 87 ? 1.978 -3.765 -7.343 1.00 96.94 87 THR A O 1
ATOM 691 N N . THR A 1 88 ? 1.491 -5.327 -8.886 1.00 96.62 88 THR A N 1
ATOM 692 C CA . THR A 1 88 ? 0.107 -5.569 -8.442 1.00 96.62 88 THR A CA 1
ATOM 693 C C . THR A 1 88 ? 0.051 -6.049 -6.987 1.00 96.62 88 THR A C 1
ATOM 695 O O . THR A 1 88 ? -0.728 -5.524 -6.190 1.00 96.62 88 THR A O 1
ATOM 698 N N . LEU A 1 89 ? 0.894 -7.014 -6.600 1.00 96.81 89 LEU A N 1
ATOM 699 C CA . LEU A 1 89 ? 0.941 -7.531 -5.227 1.00 96.81 89 LEU A CA 1
ATOM 700 C C . LEU A 1 89 ? 1.431 -6.479 -4.227 1.00 96.81 89 LEU A C 1
ATOM 702 O O . LEU A 1 89 ? 0.884 -6.380 -3.128 1.00 96.81 89 LEU A O 1
ATOM 706 N N . VAL A 1 90 ? 2.425 -5.666 -4.595 1.00 97.62 90 VAL A N 1
ATOM 707 C CA . VAL A 1 90 ? 2.881 -4.554 -3.747 1.00 97.62 90 VAL A CA 1
ATOM 708 C C . VAL A 1 90 ? 1.758 -3.536 -3.553 1.00 97.62 90 VAL A C 1
ATOM 710 O O . VAL A 1 90 ? 1.472 -3.156 -2.416 1.00 97.62 90 VAL A O 1
ATOM 713 N N . ALA A 1 91 ? 1.072 -3.145 -4.629 1.00 96.44 91 ALA A N 1
ATOM 714 C CA . ALA A 1 91 ? -0.079 -2.250 -4.546 1.00 96.44 91 ALA A CA 1
ATOM 715 C C . ALA A 1 91 ? -1.196 -2.837 -3.669 1.00 96.44 91 ALA A C 1
ATOM 717 O O . ALA A 1 91 ? -1.769 -2.126 -2.842 1.00 96.44 91 ALA A O 1
ATOM 718 N N . PHE A 1 92 ? -1.456 -4.143 -3.785 1.00 96.00 92 PHE A N 1
ATOM 719 C CA . PHE A 1 92 ? -2.428 -4.841 -2.948 1.00 96.00 92 PHE A CA 1
ATOM 720 C C . PHE A 1 92 ? -2.070 -4.769 -1.461 1.00 96.00 92 PHE A C 1
ATOM 722 O O . PHE A 1 92 ? -2.922 -4.441 -0.634 1.00 96.00 92 PHE A O 1
ATOM 729 N N . ILE A 1 93 ? -0.804 -5.018 -1.111 1.00 96.38 93 ILE A N 1
ATOM 730 C CA . ILE A 1 93 ? -0.321 -4.924 0.273 1.00 96.38 93 ILE A CA 1
ATOM 731 C C . ILE A 1 93 ? -0.517 -3.504 0.815 1.00 96.38 93 ILE A C 1
ATOM 733 O O . ILE A 1 93 ? -1.043 -3.344 1.918 1.00 96.38 93 ILE A O 1
ATOM 737 N N . VAL A 1 94 ? -0.145 -2.476 0.045 1.00 96.00 94 VAL A N 1
ATOM 738 C CA . VAL A 1 94 ? -0.309 -1.074 0.465 1.00 96.00 94 VAL A CA 1
ATOM 739 C C . VAL A 1 94 ? -1.787 -0.717 0.644 1.00 96.00 94 VAL A C 1
ATOM 741 O O . VAL A 1 94 ? -2.152 -0.086 1.636 1.00 96.00 94 VAL A O 1
ATOM 744 N N . GLN A 1 95 ? -2.654 -1.181 -0.255 1.00 95.06 95 GLN A N 1
ATOM 745 C CA . GLN A 1 95 ? -4.101 -0.989 -0.166 1.00 95.06 95 GLN A CA 1
ATOM 746 C C . GLN A 1 95 ? -4.712 -1.648 1.085 1.00 95.06 95 GLN A C 1
ATOM 748 O O . GLN A 1 95 ? -5.662 -1.114 1.662 1.00 95.06 95 GLN A O 1
ATOM 753 N N . LEU A 1 96 ? -4.153 -2.767 1.559 1.00 95.62 96 LEU A N 1
ATOM 754 C CA . LEU A 1 96 ? -4.592 -3.427 2.793 1.00 95.62 96 LEU A CA 1
ATOM 755 C C . LEU A 1 96 ? -4.141 -2.710 4.079 1.00 95.62 96 LEU A C 1
ATOM 757 O O . LEU A 1 96 ? -4.718 -2.972 5.136 1.00 95.62 96 LEU A O 1
ATOM 761 N N . LEU A 1 97 ? -3.167 -1.793 4.035 1.00 95.25 97 LEU A N 1
ATOM 762 C CA . LEU A 1 97 ? -2.680 -1.082 5.228 1.00 95.25 97 LEU A CA 1
ATOM 763 C C . LEU A 1 97 ? -3.771 -0.288 5.971 1.00 95.25 97 LEU A C 1
ATOM 765 O O . LEU A 1 97 ? -3.935 -0.524 7.170 1.00 95.25 97 LEU A O 1
ATOM 769 N N . PRO A 1 98 ? -4.549 0.616 5.337 1.00 94.69 98 PRO A N 1
ATOM 770 C CA . PRO A 1 98 ? -5.628 1.323 6.033 1.00 94.69 98 PRO A CA 1
ATOM 771 C C . PRO A 1 98 ? -6.687 0.369 6.607 1.00 94.69 98 PRO A C 1
ATOM 773 O O . PRO A 1 98 ? -7.194 0.598 7.706 1.00 94.69 98 PRO A O 1
ATOM 776 N N . ILE A 1 99 ? -6.970 -0.745 5.925 1.00 95.12 99 ILE A N 1
ATOM 777 C CA . ILE A 1 99 ? -7.888 -1.783 6.418 1.00 95.12 99 ILE A CA 1
ATOM 778 C C . ILE A 1 99 ? -7.318 -2.452 7.673 1.00 95.12 99 ILE A C 1
ATOM 780 O O . ILE A 1 99 ? -8.030 -2.608 8.667 1.00 95.12 99 ILE A O 1
ATOM 784 N N . ALA A 1 100 ? -6.032 -2.806 7.658 1.00 95.12 100 ALA A N 1
ATOM 785 C CA . ALA A 1 100 ? -5.354 -3.388 8.806 1.00 95.12 100 ALA A CA 1
ATOM 786 C C . ALA A 1 100 ? -5.333 -2.421 9.999 1.00 95.12 100 ALA A C 1
ATOM 788 O O . ALA A 1 100 ? -5.599 -2.839 11.126 1.00 95.12 100 ALA A O 1
ATOM 789 N N . LEU A 1 101 ? -5.100 -1.128 9.762 1.00 93.88 101 LEU A N 1
ATOM 790 C CA . LEU A 1 101 ? -5.138 -0.105 10.809 1.00 93.88 101 LEU A CA 1
ATOM 791 C C . LEU A 1 101 ? -6.514 -0.027 11.477 1.00 93.88 101 LEU A C 1
ATOM 793 O O . LEU A 1 101 ? -6.582 -0.070 12.702 1.00 93.88 101 LEU A O 1
ATOM 797 N N . ILE A 1 102 ? -7.606 -0.011 10.707 1.00 94.06 102 ILE A N 1
ATOM 798 C CA . ILE A 1 102 ? -8.972 -0.031 11.264 1.00 94.06 102 ILE A CA 1
ATOM 799 C C . ILE A 1 102 ? -9.242 -1.349 12.008 1.00 94.06 102 ILE A C 1
ATOM 801 O O . ILE A 1 102 ? -9.790 -1.351 13.115 1.00 94.06 102 ILE A O 1
ATOM 805 N N . ALA A 1 103 ? -8.839 -2.485 11.431 1.00 93.06 103 ALA A N 1
ATOM 806 C CA . ALA A 1 103 ? -9.071 -3.807 12.007 1.00 93.06 103 ALA A CA 1
ATOM 807 C C . ALA A 1 103 ? -8.350 -3.998 13.353 1.00 93.06 103 ALA A C 1
ATOM 809 O O . ALA A 1 103 ? -8.932 -4.570 14.282 1.00 93.06 103 ALA A O 1
ATOM 810 N N . PHE A 1 104 ? -7.115 -3.504 13.471 1.00 91.81 104 PHE A N 1
ATOM 811 C CA . PHE A 1 104 ? -6.292 -3.576 14.683 1.00 91.81 104 PHE A CA 1
ATOM 812 C C . PHE A 1 104 ? -6.411 -2.352 15.597 1.00 91.81 104 PHE A C 1
ATOM 814 O O . PHE A 1 104 ? -5.786 -2.337 16.664 1.00 91.81 104 PHE A O 1
ATOM 821 N N . SER A 1 105 ? -7.212 -1.353 15.222 1.00 89.31 105 SER A N 1
ATOM 822 C CA . SER A 1 105 ? -7.382 -0.150 16.027 1.00 89.31 105 SER A CA 1
ATOM 823 C C . SER A 1 105 ? -7.967 -0.472 17.404 1.00 89.31 105 SER A C 1
ATOM 825 O O . SER A 1 105 ? -8.853 -1.330 17.571 1.00 89.31 105 SER A O 1
ATOM 827 N N . ARG A 1 106 ? -7.436 0.238 18.402 1.00 84.62 106 ARG A N 1
ATOM 828 C CA . ARG A 1 106 ? -7.859 0.191 19.805 1.00 84.62 106 ARG A CA 1
ATOM 829 C C . ARG A 1 106 ? -8.597 1.461 20.224 1.00 84.62 106 ARG A C 1
ATOM 831 O O . ARG A 1 106 ? -9.050 1.525 21.365 1.00 84.62 106 ARG A O 1
ATOM 838 N N . SER A 1 107 ? -8.736 2.434 19.323 1.00 84.56 107 SER A N 1
ATOM 839 C CA . SER A 1 107 ? -9.499 3.652 19.579 1.00 84.56 107 SER A CA 1
ATOM 840 C C . SER A 1 107 ? -10.949 3.337 19.957 1.00 84.56 107 SER A C 1
ATOM 842 O O . SER A 1 107 ? -11.546 2.346 19.508 1.00 84.56 107 SER A O 1
ATOM 844 N N . GLN A 1 108 ? -11.531 4.207 20.785 1.00 84.56 108 GLN A N 1
ATOM 845 C CA . GLN A 1 108 ? -12.915 4.081 21.245 1.00 84.56 108 GLN A CA 1
ATOM 846 C C . GLN A 1 108 ? -13.922 4.066 20.084 1.00 84.56 108 GLN A C 1
ATOM 848 O O . GLN A 1 108 ? -14.978 3.437 20.172 1.00 84.56 108 GLN A O 1
ATOM 853 N N . TRP A 1 109 ? -13.554 4.682 18.964 1.00 83.38 109 TRP A N 1
ATOM 854 C CA . TRP A 1 109 ? -14.376 4.827 17.769 1.00 83.38 109 TRP A CA 1
ATOM 855 C C . TRP A 1 109 ? -14.681 3.490 17.093 1.00 83.38 109 TRP A C 1
ATOM 857 O O . TRP A 1 109 ? -15.792 3.247 16.623 1.00 83.38 109 TRP A O 1
ATOM 867 N N . TRP A 1 110 ? -13.704 2.583 17.098 1.00 87.25 110 TRP A N 1
ATOM 868 C CA . TRP A 1 110 ? -13.787 1.298 16.407 1.00 87.25 110 TRP A CA 1
ATOM 869 C C . TRP A 1 110 ? -14.256 0.161 17.314 1.00 87.25 110 TRP A C 1
ATOM 871 O O . TRP A 1 110 ? -14.165 -1.005 16.918 1.00 87.25 110 TRP A O 1
ATOM 881 N N . GLN A 1 111 ? -14.730 0.456 18.531 1.00 84.88 111 GLN A N 1
ATOM 882 C CA . GLN A 1 111 ? -15.214 -0.569 19.465 1.00 84.88 111 GLN A CA 1
ATOM 883 C C . GLN A 1 111 ? -16.492 -1.252 18.971 1.00 84.88 111 GLN A C 1
ATOM 885 O O . GLN A 1 111 ? -16.697 -2.440 19.224 1.00 84.88 111 GLN A O 1
ATOM 890 N N . ARG A 1 112 ? -17.349 -0.517 18.251 1.00 87.88 112 ARG A N 1
ATOM 891 C CA . ARG A 1 112 ? -18.575 -1.069 17.668 1.00 87.88 112 ARG A CA 1
ATOM 892 C C . ARG A 1 112 ? -18.232 -1.829 16.376 1.00 87.88 112 ARG A C 1
ATOM 894 O O . ARG A 1 112 ? -17.711 -1.210 15.446 1.00 87.88 112 ARG A O 1
ATOM 901 N N . PRO A 1 113 ? -18.563 -3.131 16.260 1.00 87.56 113 PRO A N 1
ATOM 902 C CA . PRO A 1 113 ? -18.195 -3.936 15.092 1.00 87.56 113 PRO A CA 1
ATOM 903 C C . PRO A 1 113 ? -18.824 -3.412 13.795 1.00 87.56 113 PRO A C 1
ATOM 905 O O . PRO A 1 113 ? -18.172 -3.435 12.758 1.00 87.56 113 PRO A O 1
ATOM 908 N N . ALA A 1 114 ? -20.043 -2.865 13.861 1.00 89.12 114 ALA A N 1
ATOM 909 C CA . ALA A 1 114 ? -20.700 -2.247 12.711 1.00 89.12 114 ALA A CA 1
ATOM 910 C C . ALA A 1 114 ? -19.931 -1.021 12.189 1.00 89.12 114 ALA A C 1
ATOM 912 O O . ALA A 1 114 ? -19.704 -0.913 10.991 1.00 89.12 114 ALA A O 1
ATOM 913 N N . VAL A 1 115 ? -19.460 -0.136 13.077 1.00 91.31 115 VAL A N 1
ATOM 914 C CA . VAL A 1 115 ? -18.669 1.051 12.691 1.00 91.31 115 VAL A CA 1
ATOM 915 C C . VAL A 1 115 ? -17.340 0.631 12.067 1.00 91.31 115 VAL A C 1
ATOM 917 O O . VAL A 1 115 ? -16.936 1.178 11.045 1.00 91.31 115 VAL A O 1
ATOM 920 N N . ARG A 1 116 ? -16.690 -0.389 12.635 1.00 91.88 116 ARG A N 1
ATOM 921 C CA . ARG A 1 116 ? -15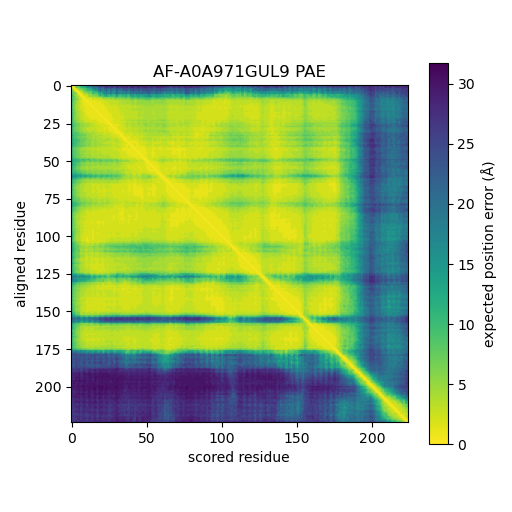.457 -0.968 12.087 1.00 91.88 116 ARG A CA 1
ATOM 922 C C . ARG A 1 116 ? -15.663 -1.550 10.691 1.00 91.88 116 ARG A C 1
ATOM 924 O O . ARG A 1 116 ? -14.866 -1.273 9.801 1.00 91.88 116 ARG A O 1
ATOM 931 N N . LEU A 1 117 ? -16.737 -2.315 10.497 1.00 90.88 117 LEU A N 1
ATOM 932 C CA . LEU A 1 117 ? -17.097 -2.859 9.191 1.00 90.88 117 LEU A CA 1
ATOM 933 C C . LEU A 1 117 ? -17.368 -1.736 8.183 1.00 90.88 117 LEU A C 1
ATOM 935 O O . LEU A 1 117 ? -16.816 -1.769 7.091 1.00 90.88 117 LEU A O 1
ATOM 939 N N . ILE A 1 118 ? -18.146 -0.719 8.562 1.00 92.44 118 ILE A N 1
ATOM 940 C CA . ILE A 1 118 ? -18.436 0.439 7.705 1.00 92.44 118 ILE A CA 1
ATOM 941 C C . ILE A 1 118 ? -17.146 1.165 7.312 1.00 92.44 118 ILE A C 1
ATOM 943 O O . ILE A 1 118 ? -16.945 1.423 6.132 1.00 92.44 118 ILE A O 1
ATOM 947 N N . GLY A 1 119 ? -16.245 1.449 8.258 1.00 92.56 119 GLY A N 1
ATOM 948 C CA . GLY A 1 119 ? -14.976 2.121 7.957 1.00 92.56 119 GLY A CA 1
ATOM 949 C C . GLY A 1 119 ? -14.116 1.340 6.965 1.00 92.56 119 GLY A C 1
ATOM 950 O O . GLY A 1 119 ? -13.585 1.906 6.014 1.00 92.56 119 GLY A O 1
ATOM 951 N N . VAL A 1 120 ? -14.035 0.022 7.142 1.00 93.31 120 VAL A N 1
ATOM 952 C CA . VAL A 1 120 ? -13.330 -0.864 6.211 1.00 93.31 120 VAL A CA 1
ATOM 953 C C . VAL A 1 120 ? -13.995 -0.891 4.831 1.00 93.31 120 VAL A C 1
ATOM 955 O O . VAL A 1 120 ? -13.297 -0.822 3.821 1.00 93.31 120 VAL A O 1
ATOM 958 N N . LEU A 1 121 ? -15.328 -0.955 4.769 1.00 91.44 121 LEU A N 1
ATOM 959 C CA . LEU A 1 121 ? -16.068 -0.916 3.506 1.00 91.44 121 LEU A CA 1
ATOM 960 C C . LEU A 1 121 ? -15.908 0.427 2.790 1.00 91.44 121 LEU A C 1
ATOM 962 O O . LEU A 1 121 ? -15.779 0.434 1.573 1.00 91.44 121 LEU A O 1
ATOM 966 N N . ILE A 1 122 ? -15.849 1.546 3.518 1.00 92.25 122 ILE A N 1
ATOM 967 C CA . ILE A 1 122 ? -15.562 2.862 2.933 1.00 92.25 122 ILE A CA 1
ATOM 968 C C . ILE A 1 122 ? -14.199 2.836 2.242 1.00 92.25 122 ILE A C 1
ATOM 970 O O . ILE A 1 122 ? -14.110 3.222 1.083 1.00 92.25 122 ILE A O 1
ATOM 974 N N . VAL A 1 123 ? -13.153 2.331 2.903 1.00 92.12 123 VAL A N 1
ATOM 975 C CA . VAL A 1 123 ? -11.815 2.226 2.292 1.00 92.12 123 VAL A CA 1
ATOM 976 C C . VAL A 1 123 ? -11.831 1.306 1.067 1.00 92.12 123 VAL A C 1
ATOM 978 O O . VAL A 1 123 ? -11.236 1.638 0.044 1.00 92.12 123 VAL A O 1
ATOM 981 N N . LEU A 1 124 ? -12.532 0.172 1.150 1.00 90.56 124 LEU A N 1
ATOM 982 C CA . LEU A 1 124 ? -12.636 -0.790 0.053 1.00 90.56 124 LEU A CA 1
ATOM 983 C C . LEU A 1 124 ? -13.380 -0.219 -1.165 1.00 90.56 124 LEU A C 1
ATOM 985 O O . LEU A 1 124 ? -12.992 -0.482 -2.300 1.00 90.56 124 LEU A O 1
ATOM 989 N N . LEU A 1 125 ? -14.455 0.535 -0.937 1.00 88.75 125 LEU A N 1
ATOM 990 C CA . LEU A 1 125 ? -15.357 1.019 -1.984 1.00 88.75 125 LEU A CA 1
ATOM 991 C C . LEU A 1 125 ? -14.996 2.421 -2.496 1.00 88.75 125 LEU A C 1
ATOM 993 O O . LEU A 1 125 ? -15.456 2.798 -3.572 1.00 88.75 125 LEU A O 1
ATOM 997 N N . ALA A 1 126 ? -14.164 3.180 -1.773 1.00 84.81 126 ALA A N 1
ATOM 998 C CA . ALA A 1 126 ? -13.739 4.524 -2.170 1.00 84.81 126 ALA A CA 1
ATOM 999 C C . ALA A 1 126 ? -13.022 4.537 -3.531 1.00 84.81 126 ALA A C 1
ATOM 1001 O O . ALA A 1 126 ? -13.219 5.451 -4.330 1.00 84.81 126 ALA A O 1
ATOM 1002 N N . ALA A 1 127 ? -12.232 3.504 -3.829 1.00 78.50 127 ALA A N 1
ATOM 1003 C CA . ALA A 1 127 ? -11.608 3.325 -5.136 1.00 78.50 127 ALA A CA 1
ATOM 1004 C C . ALA A 1 127 ? -12.569 2.608 -6.101 1.00 78.50 127 ALA A C 1
ATOM 1006 O O . ALA A 1 127 ? -12.481 1.399 -6.348 1.00 78.50 127 ALA A O 1
ATOM 1007 N N . SER A 1 128 ? -13.523 3.367 -6.646 1.00 71.81 128 SER A N 1
ATOM 1008 C CA . SER A 1 128 ? -14.523 2.817 -7.566 1.00 71.81 128 SER A CA 1
ATOM 1009 C C . SER A 1 128 ? -14.000 2.607 -8.993 1.00 71.81 128 SER A C 1
ATOM 1011 O O . SER A 1 128 ? -14.589 1.809 -9.722 1.00 71.81 128 SER A O 1
ATOM 1013 N N . SER A 1 129 ? -12.934 3.301 -9.411 1.00 80.50 129 SER A N 1
ATOM 1014 C CA . SER A 1 129 ? -12.432 3.231 -10.787 1.00 80.50 129 SER A CA 1
ATOM 1015 C C . SER A 1 129 ? -11.387 2.132 -10.972 1.00 80.50 129 SER A C 1
ATOM 1017 O O . SER A 1 129 ? -10.571 1.850 -10.091 1.00 80.50 129 SER A O 1
ATOM 1019 N N . GLY A 1 130 ? -11.381 1.539 -12.169 1.00 76.94 130 GLY A N 1
ATOM 1020 C CA . GLY A 1 130 ? -10.339 0.599 -12.575 1.00 76.94 130 GLY A CA 1
ATOM 1021 C C . GLY A 1 130 ? -8.948 1.236 -12.628 1.00 76.94 130 GLY A C 1
ATOM 1022 O O . GLY A 1 130 ? -7.969 0.511 -12.532 1.00 76.94 130 GLY A O 1
ATOM 1023 N N . GLU A 1 131 ? -8.852 2.563 -12.731 1.00 81.94 131 GLU A N 1
ATOM 1024 C CA . GLU A 1 131 ? -7.583 3.296 -12.807 1.00 81.94 131 GLU A CA 1
ATOM 1025 C C . GLU A 1 131 ? -6.860 3.396 -11.462 1.00 81.94 131 GLU A C 1
ATOM 1027 O O . GLU A 1 131 ? -5.636 3.427 -11.427 1.00 81.94 131 GLU A O 1
ATOM 1032 N N . VAL A 1 132 ? -7.598 3.418 -10.349 1.00 85.88 132 VAL A N 1
ATOM 1033 C CA . VAL A 1 132 ? -7.037 3.546 -8.988 1.00 85.88 132 VAL A CA 1
ATOM 1034 C C . VAL A 1 132 ? -6.773 2.175 -8.354 1.00 85.88 132 VAL A C 1
ATOM 1036 O O . VAL A 1 132 ? -6.008 2.044 -7.396 1.00 85.88 132 VAL A O 1
ATOM 1039 N N . TRP A 1 133 ? -7.406 1.130 -8.883 1.00 91.06 133 TRP A N 1
ATOM 1040 C CA . TRP A 1 133 ? -7.359 -0.208 -8.311 1.00 91.06 133 TRP A CA 1
ATOM 1041 C C . TRP A 1 133 ? -6.035 -0.926 -8.614 1.00 91.06 133 TRP A C 1
ATOM 1043 O O . TRP A 1 133 ? -5.610 -0.986 -9.772 1.00 91.06 133 TRP A O 1
ATOM 1053 N N . LEU A 1 134 ? -5.417 -1.495 -7.569 1.00 93.31 134 LEU A N 1
ATOM 1054 C CA . LEU A 1 134 ? -4.253 -2.395 -7.627 1.00 93.31 134 LEU A CA 1
ATOM 1055 C C . LEU A 1 134 ? -3.103 -1.931 -8.536 1.00 93.31 134 LEU A C 1
ATOM 1057 O O . LEU A 1 134 ? -2.605 -2.688 -9.363 1.00 93.31 134 LEU A O 1
ATOM 1061 N N . ASN A 1 135 ? -2.657 -0.689 -8.368 1.00 94.25 135 ASN A N 1
ATOM 1062 C CA . ASN A 1 135 ? -1.428 -0.208 -8.996 1.00 94.25 135 ASN A CA 1
ATOM 1063 C C . ASN A 1 135 ? -0.608 0.673 -8.048 1.00 94.25 135 ASN A C 1
ATOM 1065 O O . ASN A 1 135 ? -1.137 1.285 -7.111 1.00 94.25 135 ASN A O 1
ATOM 1069 N N . THR A 1 136 ? 0.705 0.719 -8.270 1.00 95.38 136 THR A N 1
ATOM 1070 C CA . THR A 1 136 ? 1.630 1.367 -7.328 1.00 95.38 136 THR A CA 1
ATOM 1071 C C . THR A 1 136 ? 1.597 2.890 -7.416 1.00 95.38 136 THR A C 1
ATOM 1073 O O . THR A 1 136 ? 1.826 3.562 -6.412 1.00 95.38 136 THR A O 1
ATOM 1076 N N . ILE A 1 137 ? 1.206 3.443 -8.566 1.00 93.88 137 ILE A N 1
ATOM 1077 C CA . ILE A 1 137 ? 1.068 4.891 -8.786 1.00 93.88 137 ILE A CA 1
ATOM 1078 C C . ILE A 1 137 ? 0.017 5.501 -7.851 1.00 93.88 137 ILE A C 1
ATOM 1080 O O . ILE A 1 137 ? 0.231 6.553 -7.249 1.00 93.88 137 ILE A O 1
ATOM 1084 N N . ASN A 1 138 ? -1.095 4.798 -7.643 1.00 93.38 138 ASN A N 1
ATOM 1085 C CA . ASN A 1 138 ? -2.183 5.254 -6.780 1.00 93.38 138 ASN A CA 1
ATOM 1086 C C . ASN A 1 138 ? -2.005 4.876 -5.297 1.00 93.38 138 ASN A C 1
ATOM 1088 O O . ASN A 1 138 ? -2.848 5.213 -4.461 1.00 93.38 138 ASN A O 1
ATOM 1092 N N . SER A 1 139 ? -0.893 4.230 -4.930 1.00 93.81 139 SER A N 1
ATOM 1093 C CA . SER A 1 139 ? -0.621 3.815 -3.544 1.00 93.81 139 SER A CA 1
ATOM 1094 C C . SER A 1 139 ? -0.568 4.985 -2.554 1.00 93.81 139 SER A C 1
ATOM 1096 O O . SER A 1 139 ? -0.906 4.819 -1.380 1.00 93.81 139 SER A O 1
ATOM 1098 N N . GLN A 1 140 ? -0.222 6.184 -3.030 1.00 91.94 140 GLN A N 1
ATOM 1099 C CA . GLN A 1 140 ? -0.219 7.411 -2.230 1.00 91.94 140 GLN A CA 1
ATOM 1100 C C . GLN A 1 140 ? -1.571 7.714 -1.563 1.00 91.94 140 GLN A C 1
ATOM 1102 O O . GLN A 1 140 ? -1.595 8.162 -0.418 1.00 91.94 140 GLN A O 1
ATOM 1107 N N . PHE A 1 141 ? -2.698 7.402 -2.215 1.00 91.94 141 PHE A N 1
ATOM 1108 C CA . PHE A 1 141 ? -4.026 7.664 -1.653 1.00 91.94 141 PHE A CA 1
ATOM 1109 C C . PHE A 1 141 ? -4.322 6.767 -0.448 1.00 91.94 141 PHE A C 1
ATOM 1111 O O . PHE A 1 141 ? -4.805 7.239 0.582 1.00 91.94 141 PHE A O 1
ATOM 1118 N N . TYR A 1 142 ? -3.962 5.484 -0.526 1.00 93.81 142 TYR A N 1
ATOM 1119 C CA . TYR A 1 142 ? -4.117 4.557 0.598 1.00 93.81 142 TYR A CA 1
ATOM 1120 C C . TYR A 1 142 ? -3.173 4.903 1.753 1.00 93.81 142 TYR A C 1
ATOM 1122 O O . TYR A 1 142 ? -3.570 4.820 2.917 1.00 93.81 142 TYR A O 1
ATOM 1130 N N . LEU A 1 143 ? -1.953 5.359 1.449 1.00 93.06 143 LEU A N 1
ATOM 1131 C CA . LEU A 1 143 ? -1.007 5.845 2.456 1.00 93.06 143 LEU A CA 1
ATOM 1132 C C . LEU A 1 143 ? -1.471 7.148 3.125 1.00 93.06 143 LEU A C 1
ATOM 1134 O O . LEU A 1 143 ? -1.242 7.325 4.324 1.00 93.06 143 LEU A O 1
ATOM 1138 N N . ALA A 1 144 ? -2.174 8.028 2.407 1.00 91.81 144 ALA A N 1
ATOM 1139 C CA . ALA A 1 144 ? -2.788 9.222 2.987 1.00 91.81 144 ALA A CA 1
ATOM 1140 C C . ALA A 1 144 ? -3.878 8.852 4.007 1.00 91.81 144 ALA A C 1
ATOM 1142 O O . ALA A 1 144 ? -3.880 9.360 5.131 1.00 91.81 144 ALA A O 1
ATOM 1143 N N . VAL A 1 145 ? -4.752 7.899 3.660 1.00 92.12 145 VAL A N 1
ATOM 1144 C CA . VAL A 1 145 ? -5.767 7.368 4.586 1.00 92.12 145 VAL A CA 1
ATOM 1145 C C . VAL A 1 145 ? -5.108 6.681 5.783 1.00 92.12 145 VAL A C 1
ATOM 1147 O O . VAL A 1 145 ? -5.488 6.938 6.924 1.00 92.12 145 VAL A O 1
ATOM 1150 N N . ALA A 1 146 ? -4.089 5.849 5.554 1.00 92.81 146 ALA A N 1
ATOM 1151 C CA . ALA A 1 146 ? -3.343 5.192 6.625 1.00 92.81 146 ALA A CA 1
ATOM 1152 C C . ALA A 1 146 ? -2.710 6.211 7.587 1.00 92.81 146 ALA A C 1
ATOM 1154 O O . ALA A 1 146 ? -2.807 6.063 8.804 1.00 92.81 146 ALA A O 1
ATOM 1155 N N . THR A 1 147 ? -2.134 7.284 7.046 1.00 91.06 147 THR A N 1
ATOM 1156 C CA . THR A 1 147 ? -1.577 8.387 7.834 1.00 91.06 147 THR A CA 1
ATOM 1157 C C . THR A 1 147 ? -2.646 9.061 8.685 1.00 91.06 147 THR A C 1
ATOM 1159 O O . THR A 1 147 ? -2.450 9.231 9.888 1.00 91.06 147 THR A O 1
ATOM 1162 N N . PHE A 1 148 ? -3.798 9.397 8.100 1.00 89.62 148 PHE A N 1
ATOM 1163 C CA . PHE A 1 148 ? -4.916 9.974 8.846 1.00 89.62 148 PHE A CA 1
ATOM 1164 C C . PHE A 1 148 ? -5.359 9.065 10.002 1.00 89.62 148 PHE A C 1
ATOM 1166 O O . PHE A 1 148 ? -5.477 9.529 11.136 1.00 89.62 148 PHE A O 1
ATOM 1173 N N . LEU A 1 149 ? -5.530 7.766 9.741 1.00 90.69 149 LEU A N 1
ATOM 1174 C CA . LEU A 1 149 ? -5.937 6.785 10.750 1.00 90.69 149 LEU A CA 1
ATOM 1175 C C . LEU A 1 149 ? -4.923 6.666 11.894 1.00 90.69 149 LEU A C 1
ATOM 1177 O O . LEU A 1 149 ? -5.322 6.621 13.054 1.00 90.69 149 LEU A O 1
ATOM 1181 N N . ILE A 1 150 ? -3.621 6.658 11.586 1.00 88.69 150 ILE A N 1
ATOM 1182 C CA . ILE A 1 150 ? -2.561 6.636 12.606 1.00 88.69 150 ILE A CA 1
ATOM 1183 C C . ILE A 1 150 ? -2.611 7.905 13.464 1.00 88.69 150 ILE A C 1
ATOM 1185 O O . ILE A 1 150 ? -2.473 7.833 14.684 1.00 88.69 150 ILE A O 1
ATOM 1189 N N . LEU A 1 151 ? -2.815 9.071 12.848 1.00 85.81 151 LEU A N 1
ATOM 1190 C CA . LEU A 1 151 ? -2.847 10.352 13.558 1.00 85.81 151 LEU A CA 1
ATOM 1191 C C . LEU A 1 151 ? -4.100 10.543 14.420 1.00 85.81 151 LEU A C 1
ATOM 1193 O O . LEU A 1 151 ? -4.027 11.296 15.398 1.00 85.81 151 LEU A O 1
ATOM 1197 N N . ALA A 1 152 ? -5.200 9.887 14.045 1.00 85.81 152 ALA A N 1
ATOM 1198 C CA . ALA A 1 152 ? -6.477 9.874 14.752 1.00 85.81 152 ALA A CA 1
ATOM 1199 C C . ALA A 1 152 ? -6.579 8.768 15.823 1.00 85.81 152 ALA A C 1
ATOM 1201 O O . ALA A 1 152 ? -7.574 8.710 16.539 1.00 85.81 152 ALA A O 1
ATOM 1202 N N . GLU A 1 153 ? -5.588 7.879 15.940 1.00 85.12 153 GLU A N 1
ATOM 1203 C CA . GLU A 1 153 ? -5.596 6.807 16.939 1.00 85.12 153 GLU A CA 1
ATOM 1204 C C . GLU A 1 153 ? -5.420 7.367 18.364 1.00 85.12 153 GLU A C 1
ATOM 1206 O O . GLU A 1 153 ? -4.501 8.141 18.644 1.00 85.12 153 GLU A O 1
ATOM 1211 N N . ASP A 1 154 ? -6.265 6.913 19.293 1.00 79.56 154 ASP A N 1
ATOM 1212 C CA . ASP A 1 154 ? -6.150 7.259 20.711 1.00 79.56 154 ASP A CA 1
ATOM 1213 C C . ASP A 1 154 ? -4.876 6.629 21.312 1.00 79.56 154 ASP A C 1
ATOM 1215 O O . ASP A 1 154 ? -4.700 5.407 21.308 1.00 79.56 154 ASP A O 1
ATOM 1219 N N . GLY A 1 155 ? -3.977 7.454 21.859 1.00 63.06 155 GLY A N 1
ATOM 1220 C CA . GLY A 1 155 ? -2.632 7.061 22.314 1.00 63.06 155 GLY A CA 1
ATOM 1221 C C . GLY A 1 155 ? -2.560 6.221 23.598 1.00 63.06 155 GLY A C 1
ATOM 1222 O O . GLY A 1 155 ? -1.577 6.330 24.327 1.00 63.06 155 GLY A O 1
ATOM 1223 N N . VAL A 1 156 ? -3.587 5.427 23.905 1.00 53.75 156 VAL A N 1
ATOM 1224 C CA . VAL A 1 156 ? -3.810 4.877 25.251 1.00 53.75 156 VAL A CA 1
ATOM 1225 C C . VAL A 1 156 ? -2.866 3.720 25.603 1.00 53.75 156 VAL A C 1
ATOM 1227 O O . VAL A 1 156 ? -2.526 3.596 26.765 1.00 53.75 156 VAL A O 1
ATOM 1230 N N . ASP A 1 157 ? -2.348 2.944 24.640 1.00 59.00 157 ASP A N 1
ATOM 1231 C CA . ASP A 1 157 ? -1.423 1.827 24.923 1.00 59.00 157 ASP A CA 1
ATOM 1232 C C . ASP A 1 157 ? -0.557 1.463 23.700 1.00 59.00 157 ASP A C 1
ATOM 1234 O O . ASP A 1 157 ? -0.886 0.549 22.926 1.00 59.00 157 ASP A O 1
ATOM 1238 N N . GLU A 1 158 ? 0.557 2.169 23.490 1.00 67.31 158 GLU A N 1
ATOM 1239 C CA . GLU A 1 158 ? 1.501 1.821 22.421 1.00 67.31 158 GLU A CA 1
ATOM 1240 C C . GLU A 1 158 ? 2.625 0.916 22.903 1.00 67.31 158 GLU A C 1
ATOM 1242 O O . GLU A 1 158 ? 3.466 1.294 23.713 1.00 67.31 158 GLU A O 1
ATOM 1247 N N . THR A 1 159 ? 2.673 -0.289 22.340 1.00 83.69 159 THR A N 1
ATOM 1248 C CA . THR A 1 159 ? 3.865 -1.131 22.410 1.00 83.69 159 THR A CA 1
ATOM 1249 C C . THR A 1 159 ? 4.949 -0.562 21.485 1.00 83.69 159 THR A C 1
ATOM 1251 O O . THR A 1 159 ? 4.617 0.016 20.444 1.00 83.69 159 THR A O 1
ATOM 1254 N N . PRO A 1 160 ? 6.246 -0.764 21.787 1.00 84.62 160 PRO A N 1
ATOM 1255 C CA . PRO A 1 160 ? 7.336 -0.275 20.935 1.00 84.62 160 PRO A CA 1
ATOM 1256 C C . PRO A 1 160 ? 7.243 -0.820 19.503 1.00 84.62 160 PRO A C 1
ATOM 1258 O O . PRO A 1 160 ? 7.487 -0.094 18.547 1.00 84.62 160 PRO A O 1
ATOM 1261 N N . VAL A 1 161 ? 6.790 -2.069 19.343 1.00 87.50 161 VAL A N 1
ATOM 1262 C CA . VAL A 1 161 ? 6.553 -2.686 18.027 1.00 87.50 161 VAL A CA 1
ATOM 1263 C C . VAL A 1 161 ? 5.472 -1.940 17.240 1.00 87.50 161 VAL A C 1
ATOM 1265 O O . VAL A 1 161 ? 5.654 -1.674 16.057 1.00 87.50 161 VAL A O 1
ATOM 1268 N N . ARG A 1 162 ? 4.357 -1.561 17.881 1.00 86.56 162 ARG A N 1
ATOM 1269 C CA . ARG A 1 162 ? 3.281 -0.807 17.216 1.00 86.56 162 ARG A CA 1
ATOM 1270 C C . ARG A 1 162 ? 3.761 0.580 16.800 1.00 86.56 162 ARG A C 1
ATOM 1272 O O . ARG A 1 162 ? 3.486 1.000 15.682 1.00 86.56 162 ARG A O 1
ATOM 1279 N N . SER A 1 163 ? 4.513 1.244 17.674 1.00 86.50 163 SER A N 1
ATOM 1280 C CA . SER A 1 163 ? 5.098 2.554 17.387 1.00 86.50 163 SER A CA 1
ATOM 1281 C C . SER A 1 163 ? 6.075 2.492 16.206 1.00 86.50 163 SER A C 1
ATOM 1283 O O . SER A 1 163 ? 6.003 3.329 15.310 1.00 86.50 163 SER A O 1
ATOM 1285 N N . LEU A 1 164 ? 6.907 1.445 16.131 1.00 89.06 164 LEU A N 1
ATOM 128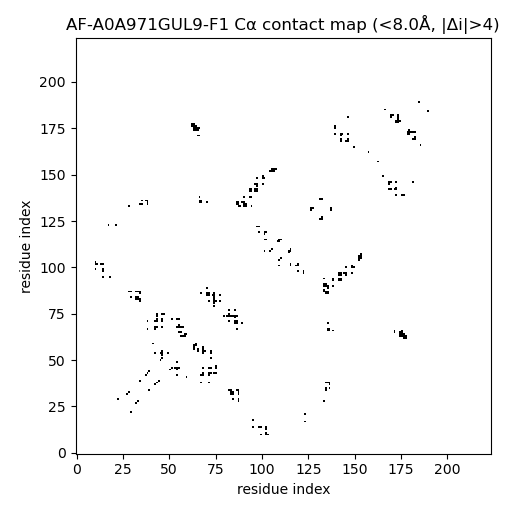6 C CA . LEU A 1 164 ? 7.797 1.204 14.991 1.00 89.06 164 LEU A CA 1
ATOM 1287 C C . LEU A 1 164 ? 7.021 0.969 13.687 1.00 89.06 164 LEU A C 1
ATOM 1289 O O . LEU A 1 164 ? 7.366 1.556 12.666 1.00 89.06 164 LEU A O 1
ATOM 1293 N N . ILE A 1 165 ? 5.958 0.156 13.716 1.00 91.12 165 ILE A N 1
ATOM 1294 C CA . ILE A 1 165 ? 5.098 -0.074 12.542 1.00 91.12 165 ILE A CA 1
ATOM 1295 C C . ILE A 1 165 ? 4.473 1.245 12.071 1.00 91.12 165 ILE A C 1
ATOM 1297 O O . ILE A 1 165 ? 4.496 1.547 10.881 1.00 91.12 165 ILE A O 1
ATOM 1301 N N . TYR A 1 166 ? 3.946 2.053 12.993 1.00 90.06 166 TYR A N 1
ATOM 1302 C CA . TYR A 1 166 ? 3.357 3.351 12.664 1.00 90.06 166 TYR A CA 1
ATOM 1303 C C . TYR A 1 166 ? 4.395 4.309 12.084 1.00 90.06 166 TYR A C 1
ATOM 1305 O O . TYR A 1 166 ? 4.135 4.930 11.058 1.00 90.06 166 TYR A O 1
ATOM 1313 N N . ALA A 1 167 ? 5.585 4.379 12.680 1.00 89.00 167 ALA A N 1
ATOM 1314 C CA . ALA A 1 167 ? 6.685 5.183 12.163 1.00 89.00 167 ALA A CA 1
ATOM 1315 C C . ALA A 1 167 ? 7.104 4.741 10.753 1.00 89.00 167 ALA A C 1
ATOM 1317 O O . ALA A 1 167 ? 7.304 5.590 9.890 1.00 89.00 167 ALA A O 1
ATOM 1318 N N . ALA A 1 168 ? 7.174 3.433 10.490 1.00 91.31 168 ALA A N 1
ATOM 1319 C CA . ALA A 1 168 ? 7.506 2.901 9.171 1.00 91.31 168 ALA A CA 1
ATOM 1320 C C . ALA A 1 168 ? 6.446 3.254 8.114 1.00 91.31 168 ALA A C 1
ATOM 1322 O O . ALA A 1 168 ? 6.802 3.681 7.017 1.00 91.31 168 ALA A O 1
ATOM 1323 N N . ILE A 1 169 ? 5.153 3.131 8.444 1.00 91.94 169 ILE A N 1
ATOM 1324 C CA . ILE A 1 169 ? 4.056 3.509 7.535 1.00 91.94 169 ILE A CA 1
ATOM 1325 C C . ILE A 1 169 ? 4.079 5.016 7.260 1.00 91.94 169 ILE A C 1
ATOM 1327 O O . ILE A 1 169 ? 3.960 5.426 6.110 1.00 91.94 169 ILE A O 1
ATOM 1331 N N . LEU A 1 170 ? 4.265 5.841 8.293 1.00 90.38 170 LEU A N 1
ATOM 1332 C CA . LEU A 1 170 ? 4.348 7.296 8.155 1.00 90.38 170 LEU A CA 1
ATOM 1333 C C . LEU A 1 170 ? 5.569 7.726 7.335 1.00 90.38 170 LEU A C 1
ATOM 1335 O O . LEU A 1 170 ? 5.444 8.592 6.473 1.00 90.38 170 LEU A O 1
ATOM 1339 N N . LEU A 1 171 ? 6.727 7.094 7.548 1.00 89.62 171 LEU A N 1
ATOM 1340 C CA . LEU A 1 171 ? 7.926 7.333 6.747 1.00 89.62 171 LEU A CA 1
ATOM 1341 C C . LEU A 1 171 ? 7.685 6.958 5.281 1.00 89.62 171 LEU A C 1
ATOM 1343 O O . LEU A 1 171 ? 7.985 7.744 4.388 1.00 89.62 171 LEU A O 1
ATOM 1347 N N . MET A 1 172 ? 7.095 5.787 5.032 1.00 91.38 172 MET A N 1
ATOM 1348 C CA . MET A 1 172 ? 6.730 5.347 3.685 1.00 91.38 172 MET A CA 1
ATOM 1349 C C . MET A 1 172 ? 5.748 6.318 3.020 1.00 91.38 172 MET A C 1
ATOM 1351 O O . MET A 1 172 ? 5.939 6.667 1.857 1.00 91.38 172 MET A O 1
ATOM 1355 N N . ALA A 1 173 ? 4.738 6.794 3.753 1.00 91.38 173 ALA A N 1
ATOM 1356 C CA . ALA A 1 173 ? 3.775 7.782 3.273 1.00 91.38 173 ALA A CA 1
ATOM 1357 C C . ALA A 1 173 ? 4.449 9.116 2.923 1.00 91.38 173 ALA A C 1
ATOM 1359 O O . ALA A 1 173 ? 4.243 9.632 1.825 1.00 91.38 173 ALA A O 1
ATOM 1360 N N . GLY A 1 174 ? 5.307 9.632 3.807 1.00 89.19 174 GLY A N 1
ATOM 1361 C CA . GLY A 1 174 ? 6.054 10.869 3.576 1.00 89.19 174 GLY A CA 1
ATOM 1362 C C . GLY A 1 174 ? 7.058 10.782 2.424 1.00 89.19 174 GLY A C 1
ATOM 1363 O O . GLY A 1 174 ? 7.347 11.795 1.801 1.00 89.19 174 GLY A O 1
ATOM 1364 N N . LEU A 1 175 ? 7.564 9.586 2.112 1.00 90.31 175 LEU A N 1
ATOM 1365 C CA . LEU A 1 175 ? 8.473 9.342 0.986 1.00 90.31 175 LEU A CA 1
ATOM 1366 C C . LEU A 1 175 ? 7.759 8.962 -0.322 1.00 90.31 175 LEU A C 1
ATOM 1368 O O . LEU A 1 175 ? 8.420 8.793 -1.341 1.00 90.31 175 LEU A O 1
ATOM 1372 N N . THR A 1 176 ? 6.442 8.765 -0.312 1.00 89.25 176 THR A N 1
ATOM 1373 C CA . THR A 1 176 ? 5.686 8.360 -1.514 1.00 89.25 176 THR A CA 1
ATOM 1374 C C . THR A 1 176 ? 4.852 9.496 -2.096 1.00 89.25 176 THR A C 1
ATOM 1376 O O . THR A 1 176 ? 4.410 9.407 -3.238 1.00 89.25 176 THR A O 1
ATOM 1379 N N . ALA A 1 177 ? 4.626 10.561 -1.329 1.00 79.19 177 ALA A N 1
ATOM 1380 C CA . ALA A 1 177 ? 3.735 11.642 -1.712 1.00 79.19 177 ALA A CA 1
ATOM 1381 C C . ALA A 1 177 ? 4.232 13.004 -1.221 1.00 79.19 177 ALA A C 1
ATOM 1383 O O . ALA A 1 177 ? 5.113 13.102 -0.372 1.00 79.19 177 ALA A O 1
ATOM 1384 N N . TRP A 1 178 ? 3.596 14.066 -1.716 1.00 72.00 178 TRP A N 1
ATOM 1385 C CA . TRP A 1 178 ? 3.892 15.464 -1.389 1.00 72.00 178 TRP A CA 1
ATOM 1386 C C . TRP A 1 178 ? 3.436 15.909 0.014 1.00 72.00 178 TRP A C 1
ATOM 1388 O O . TRP A 1 178 ? 3.615 17.071 0.372 1.00 72.00 178 TRP A O 1
ATOM 1398 N N . TYR A 1 179 ? 2.938 14.996 0.860 1.00 67.81 179 TYR A N 1
ATOM 1399 C CA . TYR A 1 179 ? 2.602 15.261 2.268 1.00 67.81 179 TYR A CA 1
ATOM 1400 C C . TYR A 1 179 ? 3.677 14.857 3.327 1.00 67.81 179 TYR A C 1
ATOM 1402 O O . TYR A 1 179 ? 3.296 14.419 4.420 1.00 67.81 179 TYR A O 1
ATOM 1410 N N . PRO A 1 180 ? 5.009 15.072 3.134 1.00 54.72 180 PRO A N 1
ATOM 1411 C CA . PRO A 1 180 ? 6.021 14.861 4.182 1.00 54.72 180 PRO A CA 1
ATOM 1412 C C . PRO A 1 180 ? 5.757 15.631 5.482 1.00 54.72 180 PRO A C 1
ATOM 1414 O O . PRO A 1 180 ? 6.274 15.255 6.531 1.00 54.72 180 PRO A O 1
ATOM 1417 N N . VAL A 1 181 ? 4.936 16.689 5.441 1.00 54.38 181 VAL A N 1
ATOM 1418 C CA . VAL A 1 181 ? 4.565 17.524 6.599 1.00 54.38 181 VAL A CA 1
ATOM 1419 C C . VAL A 1 181 ? 3.979 16.694 7.753 1.00 54.38 181 VAL A C 1
ATOM 1421 O O . VAL A 1 181 ? 4.104 17.070 8.917 1.00 54.38 181 VAL A O 1
ATOM 1424 N N . LEU A 1 182 ? 3.418 15.511 7.478 1.00 52.78 182 LEU A N 1
ATOM 1425 C CA . LEU A 1 182 ? 2.878 14.626 8.515 1.00 52.78 182 LEU A CA 1
ATOM 1426 C C . LEU A 1 182 ? 3.980 13.884 9.301 1.00 52.78 182 LEU A C 1
ATOM 1428 O O . LEU A 1 182 ? 3.770 13.552 10.472 1.00 52.78 182 LEU A O 1
ATOM 1432 N N . CYS A 1 183 ? 5.183 13.724 8.734 1.00 50.06 183 CYS A N 1
ATOM 1433 C CA . CYS A 1 183 ? 6.353 13.187 9.441 1.00 50.06 183 CYS A CA 1
ATOM 1434 C C . CYS A 1 183 ? 6.868 14.128 10.541 1.00 50.06 183 CYS A C 1
ATOM 1436 O O . CYS A 1 183 ? 7.489 13.656 11.495 1.00 50.06 183 CYS A O 1
ATOM 1438 N N . CYS A 1 184 ? 6.570 15.434 10.490 1.00 47.41 184 CYS A N 1
ATOM 1439 C CA . CYS A 1 184 ? 6.971 16.363 11.554 1.00 47.41 184 CYS A CA 1
ATOM 1440 C C . CYS A 1 184 ? 6.413 15.968 12.930 1.00 47.41 184 CYS A C 1
ATOM 1442 O O . CYS A 1 184 ? 7.058 16.242 13.937 1.00 47.41 184 CYS A O 1
ATOM 1444 N N . ARG A 1 185 ? 5.281 15.248 13.000 1.00 49.81 185 ARG A N 1
ATOM 1445 C CA . ARG A 1 185 ? 4.722 14.759 14.275 1.00 49.81 185 ARG A CA 1
ATOM 1446 C C . ARG A 1 185 ? 5.525 13.602 14.894 1.00 49.81 185 ARG A C 1
ATOM 1448 O O . ARG A 1 185 ? 5.412 13.365 16.095 1.00 49.81 185 ARG A O 1
ATOM 1455 N N . LEU A 1 186 ? 6.329 12.886 14.097 1.00 50.06 186 LEU A N 1
ATOM 1456 C CA . LEU A 1 186 ? 7.297 11.893 14.589 1.00 50.06 186 LEU A CA 1
ATOM 1457 C C . LEU A 1 186 ? 8.553 12.570 15.151 1.00 50.06 186 LEU A C 1
ATOM 1459 O O . LEU A 1 186 ? 9.098 12.108 16.150 1.00 50.06 186 LEU A O 1
ATOM 1463 N N . LEU A 1 187 ? 8.984 13.675 14.536 1.00 45.75 187 LEU A N 1
ATOM 1464 C CA . LEU A 1 187 ? 10.170 14.433 14.949 1.00 45.75 187 LEU A CA 1
ATOM 1465 C C . LEU A 1 187 ? 9.900 15.372 16.129 1.00 45.75 187 LEU A C 1
ATOM 1467 O O . LEU A 1 187 ? 10.798 15.622 16.926 1.00 45.75 187 LEU A O 1
ATOM 1471 N N . SER A 1 188 ? 8.665 15.854 16.291 1.00 48.72 188 SER A N 1
ATOM 1472 C CA . SER A 1 188 ? 8.302 16.774 17.3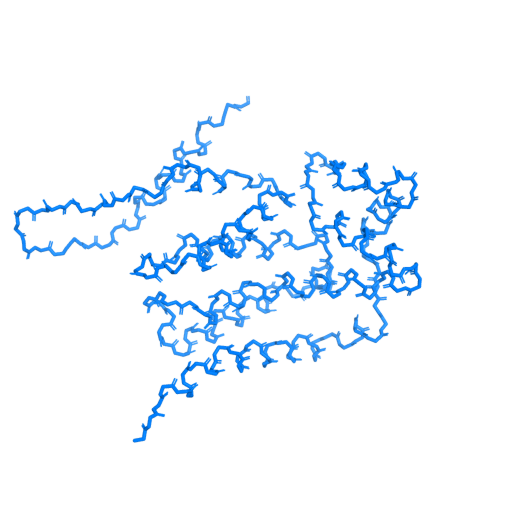75 1.00 48.72 188 SER A CA 1
ATOM 1473 C C . SER A 1 188 ? 8.218 16.116 18.754 1.00 48.72 188 SER A C 1
ATOM 1475 O O . SER A 1 188 ? 7.908 16.793 19.732 1.00 48.72 188 SER A O 1
ATOM 1477 N N . GLY A 1 189 ? 8.433 14.798 18.844 1.00 42.31 189 GLY A N 1
ATOM 1478 C CA . GLY A 1 189 ? 8.082 14.021 20.021 1.00 42.31 189 GLY A CA 1
ATOM 1479 C C . GLY A 1 189 ? 6.570 14.052 20.264 1.00 42.31 189 GLY A C 1
ATOM 1480 O O . GLY A 1 189 ? 5.850 14.998 19.935 1.00 42.31 189 GLY A O 1
ATOM 1481 N N . ARG A 1 190 ? 6.037 13.001 20.879 1.00 46.47 190 ARG A N 1
ATOM 1482 C CA . ARG A 1 190 ? 4.766 13.179 21.581 1.00 46.47 190 ARG A CA 1
ATOM 1483 C C . ARG A 1 190 ? 5.040 14.187 22.692 1.00 46.47 190 ARG A C 1
ATOM 1485 O O . ARG A 1 190 ? 5.970 13.920 23.458 1.00 46.47 190 ARG A O 1
ATOM 1492 N N . PRO A 1 191 ? 4.267 15.274 22.856 1.00 38.62 191 PRO A N 1
ATOM 1493 C CA . PRO A 1 191 ? 4.196 15.894 24.164 1.00 38.62 191 PRO A C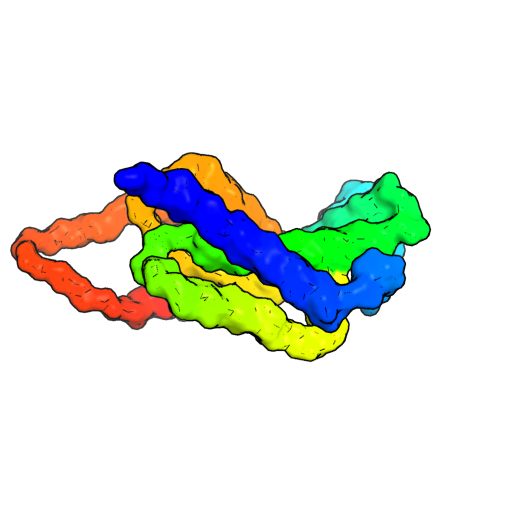A 1
ATOM 1494 C C . PRO A 1 191 ? 3.713 14.795 25.114 1.00 38.62 191 PRO A C 1
ATOM 1496 O O . PRO A 1 191 ? 2.544 14.406 25.117 1.00 38.62 191 PRO A O 1
ATOM 1499 N N . ARG A 1 192 ? 4.660 14.200 25.848 1.00 36.00 192 ARG A N 1
ATOM 1500 C CA . ARG A 1 192 ? 4.353 13.385 27.014 1.00 36.00 192 ARG A CA 1
ATOM 1501 C C . ARG A 1 192 ? 3.586 14.337 27.917 1.00 36.00 192 ARG A C 1
ATOM 1503 O O . ARG A 1 192 ? 4.139 15.340 28.350 1.00 36.00 192 ARG A O 1
ATOM 1510 N N . SER A 1 193 ? 2.308 14.036 28.114 1.00 34.88 193 SER A N 1
ATOM 1511 C CA . SER A 1 193 ? 1.423 14.766 29.012 1.00 34.88 193 SER A CA 1
ATOM 1512 C C . SER A 1 193 ? 0.922 16.119 28.476 1.00 34.88 193 SER A C 1
ATOM 1514 O O . SER A 1 193 ? 1.340 17.174 28.933 1.00 34.88 193 SER A O 1
ATOM 1516 N N . CYS A 1 194 ? -0.177 16.099 27.715 1.00 31.92 194 CYS A N 1
ATOM 1517 C CA . CYS A 1 194 ? -1.290 17.000 28.057 1.00 31.92 194 CYS A CA 1
ATOM 1518 C C . CYS A 1 194 ? -1.998 16.458 29.313 1.00 31.92 194 CYS A C 1
ATOM 1520 O O . CYS A 1 194 ? -3.201 16.228 29.325 1.00 31.92 194 CYS A O 1
ATOM 1522 N N . ALA A 1 195 ? -1.237 16.244 30.389 1.00 31.22 195 ALA A N 1
ATOM 1523 C CA . ALA A 1 195 ? -1.784 16.307 31.728 1.00 31.22 195 ALA A CA 1
ATOM 1524 C C . ALA A 1 195 ? -1.837 17.798 32.061 1.00 31.22 195 ALA A C 1
ATOM 1526 O O . ALA A 1 195 ? -1.023 18.319 32.817 1.00 31.22 195 ALA A O 1
ATOM 1527 N N . LEU A 1 196 ? -2.802 18.499 31.464 1.00 32.47 196 LEU A N 1
ATOM 1528 C CA . LEU A 1 196 ? -3.396 19.615 32.177 1.00 32.47 196 LEU A CA 1
ATOM 1529 C C . LEU A 1 196 ? -4.119 18.968 33.354 1.00 32.47 196 LEU A C 1
ATOM 1531 O O . LEU A 1 196 ? -5.284 18.585 33.260 1.00 32.47 196 LEU A O 1
ATOM 1535 N N . ALA A 1 197 ? -3.379 18.760 34.442 1.00 30.47 197 ALA A N 1
ATOM 1536 C CA . ALA A 1 197 ? -3.969 18.619 35.752 1.00 30.47 197 ALA A CA 1
ATOM 1537 C C . ALA A 1 197 ? -4.710 19.933 36.008 1.00 30.47 197 ALA A C 1
ATOM 1539 O O . ALA A 1 197 ? -4.136 20.897 36.500 1.00 30.47 197 ALA A O 1
ATOM 1540 N N . VAL A 1 198 ? -5.974 19.993 35.588 1.00 36.03 198 VAL A N 1
ATOM 1541 C CA . VAL A 1 198 ? -6.923 20.960 36.121 1.00 36.03 198 VAL A CA 1
ATOM 1542 C C . VAL A 1 198 ? -7.115 20.541 37.576 1.00 36.03 198 VAL A C 1
ATOM 1544 O O . VAL A 1 198 ? -7.619 19.437 37.818 1.00 36.03 198 VAL A O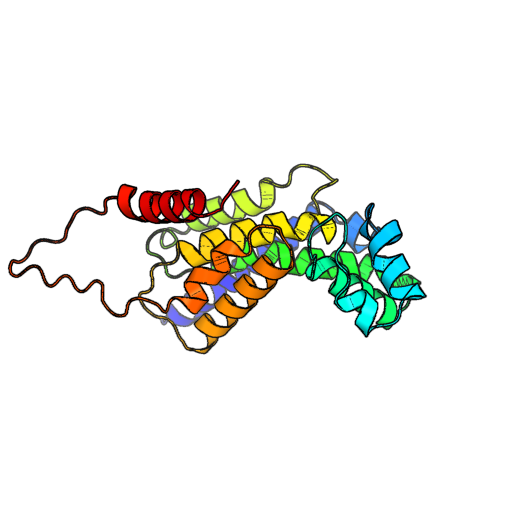 1
ATOM 1547 N N . PRO A 1 199 ? -6.693 21.347 38.563 1.00 33.03 199 PRO A N 1
ATOM 1548 C CA . PRO A 1 199 ? -7.032 21.078 39.948 1.00 33.03 199 PRO A CA 1
ATOM 1549 C C . PRO A 1 199 ? -8.546 21.289 40.061 1.00 33.03 199 PRO A C 1
ATOM 1551 O O . PRO A 1 199 ? -9.018 22.420 40.081 1.00 33.03 199 PRO A O 1
ATOM 1554 N N . GLY A 1 200 ? -9.316 20.198 40.031 1.00 45.97 200 GLY A N 1
ATOM 1555 C CA . GLY A 1 200 ? -10.777 20.251 40.138 1.00 45.97 200 GLY A CA 1
ATOM 1556 C C . GLY A 1 200 ? -11.543 19.426 39.103 1.00 45.97 200 GLY A C 1
ATOM 1557 O O . GLY A 1 200 ? -12.264 19.976 38.283 1.00 45.97 200 GLY A O 1
ATOM 1558 N N . GLY A 1 201 ? -11.429 18.097 39.166 1.00 36.38 201 GLY A N 1
ATOM 1559 C CA . GLY A 1 201 ? -12.562 17.159 39.062 1.00 36.38 201 GLY A CA 1
ATOM 1560 C C . GLY A 1 201 ? -13.608 17.254 37.935 1.00 36.38 201 GLY A C 1
ATOM 1561 O O . GLY A 1 201 ? -14.693 16.709 38.126 1.00 36.38 201 GLY A O 1
ATOM 1562 N N . ARG A 1 202 ? -13.358 17.877 36.777 1.00 37.00 202 ARG A N 1
ATOM 1563 C CA . ARG A 1 202 ? -14.248 17.759 35.602 1.00 37.00 202 ARG A CA 1
ATOM 1564 C C . ARG A 1 202 ? -13.454 17.470 34.333 1.00 37.00 202 ARG A C 1
ATOM 1566 O O . ARG A 1 202 ? -12.527 18.197 33.996 1.00 37.00 202 ARG A O 1
ATOM 1573 N N . GLN A 1 203 ? -13.834 16.399 33.632 1.00 38.44 203 GLN A N 1
ATOM 1574 C CA . GLN A 1 203 ? -13.342 16.102 32.285 1.00 38.44 203 GLN A CA 1
ATOM 1575 C C . GLN A 1 203 ? -13.741 17.245 31.333 1.00 38.44 203 GLN A C 1
ATOM 1577 O O . GLN A 1 203 ? -14.910 17.641 31.351 1.00 38.44 203 GLN A O 1
ATOM 1582 N N . PRO A 1 204 ? -12.825 17.781 30.507 1.00 37.25 204 PRO A N 1
ATOM 1583 C CA . PRO A 1 204 ? -13.195 18.763 29.499 1.00 37.25 204 PRO A CA 1
ATOM 1584 C C . PRO A 1 204 ? -13.965 18.088 28.348 1.00 37.25 204 PRO A C 1
ATOM 1586 O O . PRO A 1 204 ? -13.678 16.934 28.012 1.00 37.25 204 PRO A O 1
ATOM 1589 N N . PRO A 1 205 ? -14.934 18.782 27.723 1.00 36.66 205 PRO A N 1
ATOM 1590 C CA . PRO A 1 205 ? -15.557 18.311 26.497 1.00 36.66 205 PRO A CA 1
ATOM 1591 C C . PRO A 1 205 ? -14.509 18.321 25.377 1.00 36.66 205 PRO A C 1
ATOM 1593 O O . PRO A 1 205 ? -13.709 19.247 25.254 1.00 36.66 205 PRO A O 1
ATOM 1596 N N . TRP A 1 206 ? -14.479 17.254 24.586 1.00 46.72 206 TRP A N 1
ATOM 1597 C CA . TRP A 1 206 ? -13.548 17.069 23.478 1.00 46.72 206 TRP A CA 1
ATOM 1598 C C . TRP A 1 206 ? -13.810 18.087 22.359 1.00 46.72 206 TRP A C 1
ATOM 1600 O O . TRP A 1 206 ? -14.558 17.815 21.420 1.00 46.72 206 TRP A O 1
ATOM 1610 N N . ASP A 1 207 ? -13.179 19.255 22.448 1.00 33.59 207 ASP A N 1
ATOM 1611 C CA . ASP A 1 207 ? -13.250 20.292 21.422 1.00 33.59 207 ASP A CA 1
ATOM 1612 C C . ASP A 1 207 ? -12.254 19.999 20.282 1.00 33.59 207 ASP A C 1
ATOM 1614 O O . ASP A 1 207 ? -11.084 20.398 20.277 1.00 33.59 207 ASP A O 1
ATOM 1618 N N . TRP A 1 208 ? -12.781 19.340 19.247 1.00 34.00 208 TRP A N 1
ATOM 1619 C CA . TRP A 1 208 ? -12.226 19.187 17.894 1.00 34.00 208 TRP A CA 1
ATOM 1620 C C . TRP A 1 208 ? -11.465 20.394 17.290 1.00 34.00 208 TRP A C 1
ATOM 1622 O O . TRP A 1 208 ? -10.491 20.165 16.562 1.00 34.00 208 TRP A O 1
ATOM 1632 N N . PRO A 1 209 ? -11.813 21.672 17.566 1.00 33.03 209 PRO A N 1
ATOM 1633 C CA . PRO A 1 209 ? -11.166 22.825 16.936 1.00 33.03 209 PRO A CA 1
ATOM 1634 C C . PRO A 1 209 ? -9.667 22.990 17.225 1.00 33.03 209 PRO A C 1
ATOM 1636 O O . PRO A 1 209 ? -8.997 23.747 16.519 1.00 33.03 209 PRO A O 1
ATOM 1639 N N . HIS A 1 210 ? -9.110 22.333 18.248 1.00 35.53 210 HIS A N 1
ATOM 1640 C CA . HIS A 1 210 ? -7.694 22.495 18.601 1.00 35.53 210 HIS A CA 1
ATOM 1641 C C . HIS A 1 210 ? -6.738 21.672 17.724 1.00 35.53 210 HIS A C 1
ATOM 1643 O O . HIS A 1 210 ? -5.682 22.182 17.346 1.00 35.53 210 HIS A O 1
ATOM 1649 N N . CYS A 1 211 ? -7.119 20.457 17.310 1.00 34.62 211 CYS A N 1
ATOM 1650 C CA . CYS A 1 211 ? -6.305 19.666 16.374 1.00 34.62 211 CYS A CA 1
ATOM 1651 C C . CYS A 1 211 ? -6.321 20.261 14.958 1.00 34.62 211 CYS A C 1
ATOM 1653 O O . CYS A 1 211 ? -5.273 20.338 14.316 1.00 34.62 211 CYS A O 1
ATOM 1655 N N . CYS A 1 212 ? -7.472 20.765 14.497 1.00 32.19 212 CYS A N 1
ATOM 1656 C CA . CYS A 1 212 ? -7.559 21.472 13.216 1.00 32.19 212 C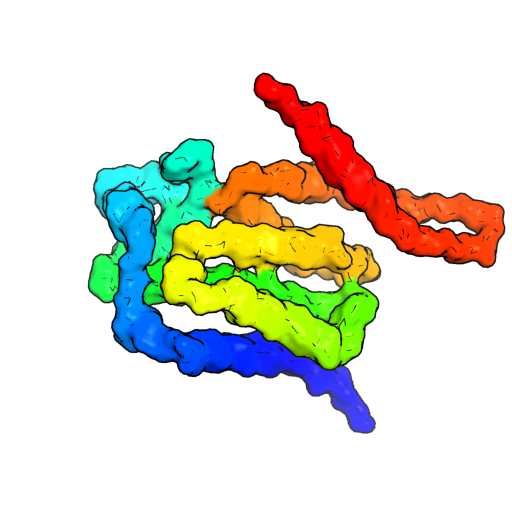YS A CA 1
ATOM 1657 C C . CYS A 1 212 ? -6.759 22.783 13.216 1.00 32.19 212 CYS A C 1
ATOM 1659 O O . CYS A 1 212 ? -6.139 23.113 12.206 1.00 32.19 212 CYS A O 1
ATOM 1661 N N . ARG A 1 213 ? -6.710 23.516 14.340 1.00 32.91 213 ARG A N 1
ATOM 1662 C CA . ARG A 1 213 ? -5.897 24.740 14.443 1.00 32.91 213 ARG A CA 1
ATOM 1663 C C . ARG A 1 213 ? -4.405 24.465 14.297 1.00 32.91 213 ARG A C 1
ATOM 1665 O O . ARG A 1 213 ? -3.762 25.192 13.552 1.00 32.91 213 ARG A O 1
ATOM 1672 N N . ALA A 1 214 ? -3.889 23.405 14.921 1.00 39.75 214 ALA A N 1
ATOM 1673 C CA . ALA A 1 214 ? -2.489 23.000 14.767 1.00 39.75 214 ALA A CA 1
ATOM 1674 C C . ALA A 1 214 ? -2.146 22.640 13.306 1.00 39.75 214 ALA A C 1
ATOM 1676 O O . ALA A 1 214 ? -1.079 23.000 12.804 1.00 39.75 214 ALA A O 1
ATOM 1677 N N . TRP A 1 215 ? -3.087 21.996 12.606 1.00 36.94 215 TRP A N 1
ATOM 1678 C CA . TRP A 1 215 ? -3.001 21.712 11.169 1.00 36.94 215 TRP A CA 1
ATOM 1679 C C . TRP A 1 215 ? -2.940 22.993 10.321 1.00 36.94 215 TRP A C 1
ATOM 1681 O O . TRP A 1 215 ? -2.038 23.151 9.499 1.00 36.94 215 TRP A O 1
ATOM 1691 N N . PHE A 1 216 ? -3.839 23.953 10.566 1.00 31.98 216 PHE A N 1
ATOM 1692 C CA . PHE A 1 216 ? -3.867 25.228 9.837 1.00 31.98 216 PHE A CA 1
ATOM 1693 C C . PHE A 1 216 ? -2.654 26.122 10.120 1.00 31.98 216 PHE A C 1
ATOM 1695 O O . PHE A 1 216 ? -2.181 26.811 9.216 1.00 31.98 216 PHE A O 1
ATOM 1702 N N . THR A 1 217 ? -2.126 26.119 11.345 1.00 37.97 217 THR A N 1
ATOM 1703 C CA . THR A 1 217 ? -0.920 26.893 11.682 1.00 37.97 217 THR A CA 1
ATOM 1704 C C . THR A 1 217 ? 0.333 26.333 11.021 1.00 37.97 217 THR A C 1
ATOM 1706 O O . THR A 1 217 ? 1.203 27.107 10.641 1.00 37.97 217 THR A O 1
ATOM 1709 N N . CYS A 1 218 ? 0.414 25.012 10.828 1.00 33.53 218 CYS A N 1
ATOM 1710 C CA . CYS A 1 218 ? 1.532 24.389 10.119 1.00 33.53 218 CYS A CA 1
ATOM 1711 C C . CYS A 1 218 ? 1.459 24.660 8.603 1.00 33.53 218 CYS A C 1
ATOM 1713 O O . CYS A 1 218 ? 2.483 24.885 7.969 1.00 33.53 218 CYS A O 1
ATOM 1715 N N . TRP A 1 219 ? 0.247 24.748 8.039 1.00 30.23 219 TRP A N 1
ATOM 1716 C CA . TRP A 1 219 ? 0.039 25.096 6.628 1.00 30.23 219 TRP A CA 1
ATOM 1717 C C . TRP A 1 219 ? 0.356 26.569 6.309 1.00 30.23 219 TRP A C 1
ATOM 1719 O O . TRP A 1 219 ? 0.934 26.856 5.267 1.00 30.23 219 TRP A O 1
ATOM 1729 N N . ARG A 1 220 ? 0.072 27.507 7.228 1.00 32.34 220 ARG A N 1
ATOM 1730 C CA . ARG A 1 220 ? 0.442 28.935 7.074 1.00 32.34 220 ARG A CA 1
ATOM 1731 C C . ARG A 1 220 ? 1.941 29.226 7.203 1.00 32.34 220 ARG A C 1
ATOM 1733 O O . ARG A 1 220 ? 2.352 30.343 6.916 1.00 32.34 220 ARG A O 1
ATOM 1740 N N . ALA A 1 221 ? 2.736 28.267 7.673 1.00 38.75 221 ALA A N 1
ATOM 1741 C CA . ALA A 1 221 ? 4.176 28.431 7.862 1.00 38.75 221 ALA A CA 1
ATOM 1742 C C . ALA A 1 221 ? 5.004 28.029 6.627 1.00 38.75 221 ALA A C 1
ATOM 1744 O O . ALA A 1 221 ? 6.227 28.133 6.665 1.00 38.75 221 ALA A O 1
ATOM 1745 N N . ILE A 1 222 ? 4.360 27.575 5.546 1.00 32.19 222 ILE A N 1
ATOM 1746 C CA . ILE A 1 222 ? 5.020 27.329 4.261 1.00 32.19 222 ILE A CA 1
ATOM 1747 C C . ILE A 1 222 ? 5.109 28.685 3.541 1.00 32.19 222 ILE A C 1
ATOM 1749 O O . ILE A 1 222 ? 4.060 29.254 3.233 1.00 32.19 222 ILE A O 1
ATOM 1753 N N . PRO A 1 223 ? 6.311 29.256 3.330 1.00 34.66 223 PRO A N 1
ATOM 1754 C CA . PRO A 1 223 ? 6.440 30.476 2.542 1.00 34.66 223 PRO A CA 1
ATOM 1755 C C . PRO A 1 223 ? 5.987 30.200 1.101 1.00 34.66 223 PRO A C 1
ATOM 1757 O O . PRO A 1 223 ? 6.277 29.129 0.568 1.00 34.66 223 PRO A O 1
ATOM 1760 N N . ASN A 1 224 ? 5.243 31.155 0.528 1.00 38.31 224 ASN A N 1
ATOM 1761 C CA . ASN A 1 224 ? 4.800 31.144 -0.872 1.00 38.31 224 ASN A CA 1
ATOM 1762 C C . ASN A 1 224 ? 5.964 30.949 -1.847 1.00 38.31 224 ASN A C 1
ATOM 1764 O O . ASN A 1 224 ? 7.039 31.541 -1.590 1.00 38.31 224 ASN A O 1
#

Secondary structure (DSSP, 8-state):
---HHHHHHHHHHHHHHHHHHHHHH-THHHHS----THIIIIIIHHHHHH-HHHHHH--BTTB--HHHHHHHHHHHHH-GGGHHHHHHHHHHHHHHHHHHHHHH--SGGGGSHHHHHHHHHHHHHH--STTTTT-STTHHHHHHHHHHHHHTS--S---HHHHHHHHHHHHHHHTTSS-GGGGHHHHT---S------SSS-PPP--THHHHHHHHHHHTTS--

Sequence (224 aa):
MSVKPLRRLLPWALILLIAALSYWRAPNLFHDPRIWAEEGAVYLSTAYYSGFWRALVVPHQGYYALVPNVATLLALGAGIPRAAMITTLVAFIVQLLPIALIAFSRSQWWQRPAVRLIGVLIVLLAASSGEVWLNTINSQFYLAVATFLILAEDGVDETPVRSLIYAAILLMAGLTAWYPVLCCRLLSGRPRSCALAVPGGRQPPWDWPHCCRAWFTCWRAIPN

Solvent-accessible surface area (backbone atoms only — not comparable to full-atom values): 12741 Å² total; per-residue (Å²): 130,86,62,64,64,61,66,66,45,46,34,56,52,50,50,52,52,49,53,49,51,56,39,72,73,47,50,58,53,75,78,62,40,60,69,57,71,57,50,43,76,48,36,32,44,36,30,70,75,56,39,70,72,50,27,51,71,54,62,57,98,92,40,46,41,40,60,37,25,50,28,27,45,53,10,55,76,68,32,72,96,42,24,24,49,42,28,26,52,50,16,44,54,48,57,45,44,39,44,47,50,57,48,66,48,81,30,82,78,48,68,47,65,66,55,36,50,49,56,42,49,48,64,65,56,68,58,74,47,80,86,53,49,57,32,36,83,48,36,44,61,36,34,51,51,32,44,51,54,62,73,70,47,61,87,83,79,77,50,72,68,57,50,51,52,52,51,52,53,38,50,51,31,29,40,30,35,96,58,41,74,65,45,52,62,69,73,67,47,75,77,80,68,89,68,76,75,65,92,71,96,66,86,78,80,88,65,68,69,57,65,55,46,56,53,52,55,59,60,71,68,59,81,132

Radius of gyration: 20.04 Å; Cα contacts (8 Å, |Δi|>4): 203; chains: 1; bounding box: 42×51×59 Å